Protein AF-A0A960QRI1-F1 (afdb_monomer_lite)

Foldseek 3Di:
DECEEEEQEALEDECEEENEYEYHLQHNEYECYEYNEYEEHNQHPEYEDYEEDEYEYHLQHLEYEQYEYCEYEEANQHNEYENYEYNEYEYHNQHCEYEDYEECEYEQEHCEYEPYEEQAYEHALQHNEYELYEEQEYEDYNAHPEYENYAYNEYEAHNQHNEYAYHYQEYEDHHLEHTYAYPDPDHDYDDYHNYYYYDDPVDDDDPDFDADDDCVPQPDDPFGKDKDKFKDQDLCFPQFGDDWVQWTWTRHNDQPWIKIWRHAQDAQKWKWKWFAAPVRDIDIDTDRDHSDTDIGTGDDVVSRTFWMWMWIYHCPDRGWIKIDTWGHDRPGNIIIDMMIISGDD

pLDDT: mean 92.04, std 11.5, range [40.22, 98.94]

Radius of gyration: 33.82 Å; chains: 1; bounding box: 66×37×93 Å

Structure (mmCIF, N/CA/C/O backbone):
data_AF-A0A960QRI1-F1
#
_entry.id   AF-A0A960QRI1-F1
#
loop_
_atom_site.group_PDB
_atom_site.id
_atom_site.type_symbol
_atom_site.label_atom_id
_atom_site.label_alt_id
_atom_site.label_comp_id
_atom_site.label_asym_id
_atom_site.label_entity_id
_atom_site.label_seq_id
_atom_site.pdbx_PDB_ins_code
_atom_site.Cartn_x
_atom_site.Cartn_y
_atom_site.Cartn_z
_atom_site.occupancy
_atom_site.B_iso_or_equiv
_atom_site.auth_seq_id
_atom_site.auth_comp_id
_atom_site.auth_asym_id
_atom_site.auth_atom_id
_atom_site.pdbx_PDB_model_num
ATOM 1 N N . GLY A 1 1 ? 26.172 -11.804 -34.493 1.00 82.88 1 GLY A N 1
ATOM 2 C CA . GLY A 1 1 ? 24.737 -12.156 -34.492 1.00 82.88 1 GLY A CA 1
ATOM 3 C C . GLY A 1 1 ? 24.190 -12.100 -35.903 1.00 82.88 1 GLY A C 1
ATOM 4 O O . GLY A 1 1 ? 24.958 -11.829 -36.818 1.00 82.88 1 GLY A O 1
ATOM 5 N N . VAL A 1 2 ? 22.895 -12.353 -36.077 1.00 94.94 2 VAL A N 1
ATOM 6 C CA . VAL A 1 2 ? 22.194 -12.325 -37.375 1.00 94.94 2 VAL A CA 1
ATOM 7 C C . VAL A 1 2 ? 21.211 -11.154 -37.375 1.00 94.94 2 VAL A C 1
ATOM 9 O O . VAL A 1 2 ? 20.547 -10.931 -36.368 1.00 94.94 2 VAL A O 1
ATOM 12 N N . THR A 1 3 ? 21.153 -10.390 -38.473 1.00 96.56 3 THR A N 1
ATOM 13 C CA . THR A 1 3 ? 20.233 -9.244 -38.666 1.00 96.56 3 THR A CA 1
ATOM 14 C C . THR A 1 3 ? 20.239 -8.200 -37.539 1.00 96.56 3 THR A C 1
ATOM 16 O O . THR A 1 3 ? 19.214 -7.586 -37.262 1.00 96.56 3 THR A O 1
ATOM 19 N N . ASN A 1 4 ? 21.381 -7.995 -36.877 1.00 97.88 4 ASN A N 1
ATOM 20 C CA . ASN A 1 4 ? 21.534 -6.933 -35.882 1.00 97.88 4 ASN A CA 1
ATOM 21 C C . ASN A 1 4 ? 21.899 -5.606 -36.565 1.00 97.88 4 ASN A C 1
ATOM 23 O O . ASN A 1 4 ? 22.685 -5.617 -37.514 1.00 97.88 4 ASN A O 1
ATOM 27 N N . ARG A 1 5 ? 21.379 -4.476 -36.073 1.00 98.19 5 ARG A N 1
ATOM 28 C CA . ARG A 1 5 ? 21.583 -3.150 -36.679 1.00 98.19 5 ARG A CA 1
ATOM 29 C C . ARG A 1 5 ? 21.854 -2.068 -35.631 1.00 98.19 5 ARG A C 1
ATOM 31 O O . ARG A 1 5 ? 21.131 -1.964 -34.650 1.00 98.19 5 ARG A O 1
ATOM 38 N N . ILE A 1 6 ? 22.875 -1.249 -35.864 1.00 98.00 6 ILE A N 1
ATOM 39 C CA . ILE A 1 6 ? 23.138 -0.014 -35.113 1.00 98.00 6 ILE A CA 1
ATOM 40 C C . ILE A 1 6 ? 23.147 1.125 -36.129 1.00 98.00 6 ILE A C 1
ATOM 42 O O . ILE A 1 6 ? 23.814 1.017 -37.158 1.00 98.00 6 ILE A O 1
ATOM 46 N N . GLU A 1 7 ? 22.412 2.196 -35.858 1.00 96.62 7 GLU A N 1
ATOM 47 C CA . GLU A 1 7 ? 22.328 3.369 -36.731 1.00 96.62 7 GLU A CA 1
ATOM 48 C C . GLU A 1 7 ? 22.806 4.600 -35.973 1.00 96.62 7 GLU A C 1
ATOM 50 O O . GLU A 1 7 ? 22.320 4.835 -34.874 1.00 96.62 7 GLU A O 1
ATOM 55 N N . GLY A 1 8 ? 23.742 5.373 -36.539 1.00 93.69 8 GLY A N 1
ATOM 56 C CA . GLY A 1 8 ? 24.114 6.720 -36.072 1.00 93.69 8 GLY A CA 1
ATOM 57 C C . GLY A 1 8 ? 24.226 6.899 -34.552 1.00 93.69 8 GLY A C 1
ATOM 58 O O . GLY A 1 8 ? 23.675 7.862 -34.027 1.00 93.69 8 GLY A O 1
ATOM 59 N N . SER A 1 9 ? 24.855 5.950 -33.852 1.00 96.00 9 SER A N 1
ATOM 60 C CA . SER A 1 9 ? 24.898 5.897 -32.385 1.00 96.00 9 SER A CA 1
ATOM 61 C C . SER A 1 9 ? 26.296 5.553 -31.894 1.00 96.00 9 SER A C 1
ATOM 63 O O . SER A 1 9 ? 26.651 4.387 -31.717 1.00 96.00 9 SER A O 1
ATOM 65 N N . ASP A 1 10 ? 27.099 6.588 -31.686 1.00 97.44 10 ASP A N 1
ATOM 66 C CA . ASP A 1 10 ? 28.471 6.472 -31.204 1.00 97.44 10 ASP A CA 1
ATOM 67 C C . ASP A 1 10 ? 28.543 5.737 -29.854 1.00 97.44 10 ASP A C 1
ATOM 69 O O . ASP A 1 10 ? 27.754 5.977 -28.935 1.00 97.44 10 ASP A O 1
ATOM 73 N N . GLY A 1 11 ? 29.487 4.798 -29.747 1.00 97.06 11 GLY A N 1
ATOM 74 C CA . GLY A 1 11 ? 29.702 3.989 -28.543 1.00 97.06 11 GLY A CA 1
ATOM 75 C C . GLY A 1 11 ? 28.641 2.916 -28.271 1.00 97.06 11 GLY A C 1
ATOM 76 O O . GLY A 1 11 ? 28.767 2.194 -27.284 1.00 97.06 11 GLY A O 1
ATOM 77 N N . ALA A 1 12 ? 27.608 2.782 -29.111 1.00 98.25 12 ALA A N 1
ATOM 78 C CA . ALA A 1 12 ? 26.588 1.757 -28.926 1.00 98.25 12 ALA A CA 1
ATOM 79 C C . ALA A 1 12 ? 27.113 0.346 -29.248 1.00 98.25 12 ALA A C 1
ATOM 81 O O . ALA A 1 12 ? 27.923 0.152 -30.158 1.00 98.25 12 ALA A O 1
ATOM 82 N N . VAL A 1 13 ? 26.625 -0.662 -28.520 1.00 98.56 13 VAL A N 1
ATOM 83 C CA . VAL A 1 13 ? 27.079 -2.055 -28.644 1.00 98.56 13 VAL A CA 1
ATOM 84 C C . VAL A 1 13 ? 25.897 -3.006 -28.765 1.00 98.56 13 VAL A C 1
ATOM 86 O O . VAL A 1 13 ? 25.014 -3.024 -27.915 1.00 98.56 13 VAL A O 1
ATOM 89 N N . ILE A 1 14 ? 25.935 -3.881 -29.773 1.00 98.56 14 ILE A N 1
ATOM 90 C CA . ILE A 1 14 ? 25.137 -5.112 -29.809 1.00 98.56 14 ILE A CA 1
ATOM 91 C C . ILE A 1 14 ? 26.103 -6.296 -29.782 1.00 98.56 14 ILE A C 1
ATOM 93 O O . ILE A 1 14 ? 26.730 -6.605 -30.795 1.00 98.56 14 ILE A O 1
ATOM 97 N N . ALA A 1 15 ? 26.223 -6.981 -28.643 1.00 98.06 15 ALA A N 1
ATOM 98 C CA . ALA A 1 15 ? 27.234 -8.033 -28.485 1.00 98.06 15 ALA A CA 1
ATOM 99 C C . ALA A 1 15 ? 26.893 -9.332 -29.247 1.00 98.06 15 ALA A C 1
ATOM 101 O O . ALA A 1 15 ? 27.785 -10.096 -29.617 1.00 98.06 15 ALA A O 1
ATOM 102 N N . GLY A 1 16 ? 25.614 -9.594 -29.543 1.00 97.06 16 GLY A N 1
ATOM 103 C CA . GLY A 1 16 ? 25.198 -10.818 -30.231 1.00 97.06 16 GLY A CA 1
ATOM 104 C C . GLY A 1 16 ? 23.693 -10.918 -30.486 1.00 97.06 16 GLY A C 1
ATOM 105 O O . GLY A 1 16 ? 22.983 -9.915 -30.493 1.00 97.06 16 GLY A O 1
ATOM 106 N N . GLY A 1 17 ? 23.203 -12.135 -30.738 1.00 98.00 17 GLY A N 1
ATOM 107 C CA . GLY A 1 17 ? 21.767 -12.412 -30.882 1.00 98.00 17 GLY A CA 1
ATOM 108 C C . GLY A 1 17 ? 21.204 -12.338 -32.307 1.00 98.00 17 GLY A C 1
ATOM 109 O O . GLY A 1 17 ? 21.955 -12.432 -33.285 1.00 98.00 17 GLY A O 1
ATOM 110 N N . TYR A 1 18 ? 19.875 -12.223 -32.391 1.00 98.50 18 TYR A N 1
ATOM 111 C CA . TYR A 1 18 ? 19.098 -12.232 -33.635 1.00 98.50 18 TYR A CA 1
ATOM 112 C C . TYR A 1 18 ? 18.143 -11.037 -33.704 1.00 98.50 18 TYR A C 1
ATOM 114 O O . TYR A 1 18 ? 17.249 -10.922 -32.868 1.00 98.50 18 TYR A O 1
ATOM 122 N N . GLY A 1 19 ? 18.262 -10.209 -34.741 1.00 98.31 19 GLY A N 1
ATOM 123 C CA . GLY A 1 19 ? 17.275 -9.165 -35.035 1.00 98.31 19 GLY A CA 1
ATOM 124 C C . GLY A 1 19 ? 17.241 -8.019 -34.025 1.00 98.31 19 GLY A C 1
ATOM 125 O O . GLY A 1 19 ? 16.178 -7.450 -33.814 1.00 98.31 19 GLY A O 1
ATOM 126 N N . ASN A 1 20 ? 18.359 -7.717 -33.365 1.00 98.69 20 ASN A N 1
ATOM 127 C CA . ASN A 1 20 ? 18.431 -6.631 -32.388 1.00 98.69 20 ASN A CA 1
ATOM 128 C C . ASN A 1 20 ? 18.750 -5.297 -33.078 1.00 98.69 20 ASN A C 1
ATOM 130 O O . ASN A 1 20 ? 19.589 -5.264 -33.981 1.00 98.69 20 ASN A O 1
ATOM 134 N N . SER A 1 21 ? 18.140 -4.195 -32.642 1.00 98.69 21 SER A N 1
ATOM 135 C CA . SER A 1 21 ? 18.348 -2.875 -33.252 1.00 98.69 21 SER A CA 1
ATOM 136 C C . SER A 1 21 ? 18.562 -1.758 -32.234 1.00 98.69 21 SER A C 1
ATOM 138 O O . SER A 1 21 ? 17.793 -1.647 -31.281 1.00 98.69 21 SER A O 1
ATOM 140 N N . ILE A 1 22 ? 19.542 -0.891 -32.490 1.00 98.75 22 ILE A N 1
ATOM 141 C CA . ILE A 1 22 ? 19.740 0.391 -31.800 1.00 98.75 22 ILE A CA 1
ATOM 142 C C . ILE A 1 22 ? 19.603 1.506 -32.845 1.00 98.75 22 ILE A C 1
ATOM 144 O O . ILE A 1 22 ? 20.371 1.541 -33.811 1.00 98.75 22 ILE A O 1
ATOM 148 N N . ALA A 1 23 ? 18.604 2.374 -32.681 1.00 98.44 23 ALA A N 1
ATOM 149 C CA . ALA A 1 23 ? 18.310 3.465 -33.610 1.00 98.44 23 ALA A CA 1
ATOM 150 C C . ALA A 1 23 ? 19.199 4.700 -33.370 1.00 98.44 23 ALA A C 1
ATOM 152 O O . ALA A 1 23 ? 19.938 4.755 -32.395 1.00 98.44 23 ALA A O 1
ATOM 153 N N . THR A 1 24 ? 19.124 5.685 -34.270 1.00 98.12 24 THR A N 1
ATOM 154 C CA . THR A 1 24 ? 19.986 6.883 -34.310 1.00 98.12 24 THR A CA 1
ATOM 155 C C . THR A 1 24 ? 19.984 7.712 -33.033 1.00 98.12 24 THR A C 1
ATOM 157 O O . THR A 1 24 ? 18.945 7.905 -32.408 1.00 98.12 24 THR A O 1
ATOM 160 N N . GLY A 1 25 ? 21.144 8.270 -32.684 1.00 96.69 25 GLY A N 1
ATOM 161 C CA . GLY A 1 25 ? 21.297 9.163 -31.539 1.00 96.69 25 GLY A CA 1
ATOM 162 C C . GLY A 1 25 ? 21.312 8.455 -30.183 1.00 96.69 25 GLY A C 1
ATOM 163 O O . GLY A 1 25 ? 21.357 9.125 -29.164 1.00 96.69 25 GLY A O 1
ATOM 164 N N . SER A 1 26 ? 21.313 7.125 -30.113 1.00 97.56 26 SER A N 1
ATOM 165 C CA . SER A 1 26 ? 21.308 6.382 -28.843 1.00 97.56 26 SER A CA 1
ATOM 166 C C . SER A 1 26 ? 22.725 6.083 -28.361 1.00 97.56 26 SER A C 1
ATOM 168 O O . SER A 1 26 ? 23.173 4.937 -28.297 1.00 97.56 26 SER A O 1
ATOM 170 N N . TYR A 1 27 ? 23.462 7.152 -28.050 1.00 98.19 27 TYR A N 1
ATOM 171 C CA . TYR A 1 27 ? 24.871 7.081 -27.664 1.00 98.19 27 TYR A CA 1
ATOM 172 C C . TYR A 1 27 ? 25.101 6.187 -26.442 1.00 98.19 27 TYR A C 1
ATOM 174 O O . TYR A 1 27 ? 24.387 6.283 -25.439 1.00 98.19 27 TYR A O 1
ATOM 182 N N . ASN A 1 28 ? 26.139 5.349 -26.516 1.00 98.31 28 ASN A N 1
ATOM 183 C CA . ASN A 1 28 ? 26.532 4.391 -25.474 1.00 98.31 28 ASN A CA 1
ATOM 184 C C . ASN A 1 28 ? 25.430 3.393 -25.061 1.00 98.31 28 ASN A C 1
ATOM 186 O O . ASN A 1 28 ? 25.499 2.821 -23.973 1.00 98.31 28 ASN A O 1
ATOM 190 N N . ALA A 1 29 ? 24.402 3.190 -25.891 1.00 98.56 29 ALA A N 1
ATOM 191 C CA . ALA A 1 29 ? 23.368 2.200 -25.622 1.00 98.56 29 ALA A CA 1
ATOM 192 C C . ALA A 1 29 ? 23.894 0.768 -25.815 1.00 98.56 29 ALA A C 1
ATOM 194 O O . ALA A 1 29 ? 24.726 0.505 -26.686 1.00 98.56 29 ALA A O 1
ATOM 195 N N . VAL A 1 30 ? 23.398 -0.180 -25.021 1.00 98.81 30 VAL A N 1
ATOM 196 C CA . VAL A 1 30 ? 23.896 -1.561 -25.021 1.00 98.81 30 VAL A CA 1
ATOM 197 C C . VAL A 1 30 ? 22.760 -2.561 -25.172 1.00 98.81 30 VAL A C 1
ATOM 199 O O . VAL A 1 30 ? 21.829 -2.592 -24.376 1.00 98.81 30 VAL A O 1
ATOM 202 N N . ILE A 1 31 ? 22.886 -3.462 -26.142 1.00 98.75 31 ILE A N 1
ATOM 203 C CA . ILE A 1 31 ? 22.145 -4.722 -26.184 1.00 98.75 31 ILE A CA 1
ATOM 204 C C . ILE A 1 31 ? 23.153 -5.862 -26.023 1.00 98.75 31 ILE A C 1
ATOM 206 O O . ILE A 1 31 ? 23.932 -6.155 -26.934 1.00 98.75 31 ILE A O 1
ATOM 210 N N . ALA A 1 32 ? 23.156 -6.537 -24.872 1.00 98.50 32 ALA A N 1
ATOM 211 C CA . ALA A 1 32 ? 24.134 -7.603 -24.629 1.00 98.50 32 ALA A CA 1
ATOM 212 C C . ALA A 1 32 ? 23.791 -8.915 -25.372 1.00 98.50 32 ALA A C 1
ATOM 214 O O . ALA A 1 32 ? 24.668 -9.742 -25.615 1.00 98.50 32 ALA A O 1
ATOM 215 N N . GLY A 1 33 ? 22.545 -9.100 -25.820 1.00 97.50 33 GLY A N 1
ATOM 216 C CA . GLY A 1 33 ? 22.145 -10.238 -26.648 1.00 97.50 33 GLY A CA 1
ATOM 217 C C . GLY A 1 33 ? 20.631 -10.389 -26.765 1.00 97.50 33 GLY A C 1
ATOM 218 O O . GLY A 1 33 ? 19.887 -9.418 -26.674 1.00 97.50 33 GLY A O 1
ATOM 219 N N . GLY A 1 34 ? 20.167 -11.624 -26.966 1.00 98.19 34 GLY A N 1
ATOM 220 C CA . GLY A 1 34 ? 18.740 -11.940 -27.084 1.00 98.19 34 GLY A CA 1
ATOM 221 C C . GLY A 1 34 ? 18.200 -11.871 -28.514 1.00 98.19 34 GLY A C 1
ATOM 222 O O . GLY A 1 34 ? 18.963 -11.894 -29.488 1.00 98.19 34 GLY A O 1
ATOM 223 N N . ARG A 1 35 ? 16.871 -11.848 -28.633 1.00 98.62 35 ARG A N 1
ATOM 224 C CA . ARG A 1 35 ? 16.151 -11.864 -29.909 1.00 98.62 35 ARG A CA 1
ATOM 225 C C . ARG A 1 35 ? 15.198 -10.678 -30.001 1.00 98.62 35 ARG A C 1
ATOM 227 O O . ARG A 1 35 ? 14.374 -10.513 -29.113 1.00 98.62 35 ARG A O 1
ATOM 234 N N . ALA A 1 36 ? 15.213 -9.963 -31.121 1.00 98.56 36 ALA A N 1
ATOM 235 C CA . ALA A 1 36 ? 14.253 -8.902 -31.426 1.00 98.56 36 ALA A CA 1
ATOM 236 C C . ALA A 1 36 ? 14.188 -7.792 -30.358 1.00 98.56 36 ALA A C 1
ATOM 238 O O . ALA A 1 36 ? 13.110 -7.295 -30.052 1.00 98.56 36 ALA A O 1
ATOM 239 N N . GLN A 1 37 ? 15.335 -7.426 -29.781 1.00 98.69 37 GLN A N 1
ATOM 240 C CA . GLN A 1 37 ? 15.427 -6.310 -28.841 1.00 98.69 37 GLN A CA 1
ATOM 241 C C . GLN A 1 37 ? 15.525 -4.983 -29.602 1.00 98.69 37 GLN A C 1
ATOM 243 O O . GLN A 1 37 ? 16.262 -4.903 -30.590 1.00 98.69 37 GLN A O 1
ATOM 248 N N . ARG A 1 38 ? 14.856 -3.928 -29.127 1.00 98.75 38 ARG A N 1
ATOM 249 C CA . ARG A 1 38 ? 14.911 -2.593 -29.745 1.00 98.75 38 ARG A CA 1
ATOM 250 C C . ARG A 1 38 ? 15.260 -1.512 -28.726 1.00 98.75 38 ARG A C 1
ATOM 252 O O . ARG A 1 38 ? 14.634 -1.423 -27.679 1.00 98.75 38 ARG A O 1
ATOM 259 N N . ILE A 1 39 ? 16.226 -0.667 -29.073 1.00 98.81 39 ILE A N 1
ATOM 260 C CA . ILE A 1 39 ? 16.459 0.633 -28.437 1.00 98.81 39 ILE A CA 1
ATOM 261 C C . ILE A 1 39 ? 16.139 1.715 -29.483 1.00 98.81 39 ILE A C 1
ATOM 263 O O . ILE A 1 39 ? 16.715 1.700 -30.574 1.00 98.81 39 ILE A O 1
ATOM 267 N N . GLY A 1 40 ? 15.174 2.590 -29.178 1.00 98.50 40 GLY A N 1
ATOM 268 C CA . GLY A 1 40 ? 14.672 3.682 -30.028 1.00 98.50 40 GLY A CA 1
ATOM 269 C C . GLY A 1 40 ? 15.667 4.831 -30.187 1.00 98.50 40 GLY A C 1
ATOM 270 O O . GLY A 1 40 ? 16.811 4.706 -29.754 1.00 98.50 40 GLY A O 1
ATOM 271 N N . THR A 1 41 ? 15.277 5.925 -30.853 1.00 98.50 41 THR A N 1
ATOM 272 C CA . THR A 1 41 ? 16.190 7.064 -31.073 1.00 98.50 41 THR A CA 1
ATOM 273 C C . THR A 1 41 ? 16.427 7.870 -29.796 1.00 98.50 41 THR A C 1
ATOM 275 O O . THR A 1 41 ? 15.578 7.903 -28.907 1.00 98.50 41 THR A O 1
ATOM 278 N N . ASN A 1 42 ? 17.582 8.531 -29.689 1.00 98.12 42 ASN A N 1
ATOM 279 C CA . ASN A 1 42 ? 17.916 9.425 -28.567 1.00 98.12 42 ASN A CA 1
ATOM 280 C C . ASN A 1 42 ? 17.745 8.795 -27.162 1.00 98.12 42 ASN A C 1
ATOM 282 O O . ASN A 1 42 ? 17.514 9.494 -26.175 1.00 98.12 42 ASN A O 1
ATOM 286 N N . ALA A 1 43 ? 17.851 7.469 -27.047 1.00 98.00 43 ALA A N 1
ATOM 287 C CA . ALA A 1 43 ? 17.768 6.728 -25.791 1.00 98.00 43 ALA A CA 1
ATOM 288 C C . ALA A 1 43 ? 19.183 6.513 -25.235 1.00 98.00 43 ALA A C 1
ATOM 290 O O . ALA A 1 43 ? 19.713 5.397 -25.203 1.00 98.00 43 ALA A O 1
ATOM 291 N N . PHE A 1 44 ? 19.833 7.615 -24.852 1.00 98.12 44 PHE A N 1
ATOM 292 C CA . PHE A 1 44 ? 21.223 7.615 -24.396 1.00 98.12 44 PHE A CA 1
ATOM 293 C C . PHE A 1 44 ? 21.415 6.646 -23.227 1.00 98.12 44 PHE A C 1
ATOM 295 O O . PHE A 1 44 ? 20.563 6.581 -22.344 1.00 98.12 44 PHE A O 1
ATOM 302 N N . THR A 1 45 ? 22.528 5.906 -23.226 1.00 98.38 45 THR A N 1
ATOM 303 C CA . THR A 1 45 ? 22.932 4.959 -22.165 1.00 98.38 45 THR A CA 1
ATOM 304 C C . THR A 1 45 ? 21.901 3.884 -21.797 1.00 98.38 45 THR A C 1
ATOM 306 O O . THR A 1 45 ? 22.066 3.200 -20.785 1.00 98.38 45 THR A O 1
ATOM 309 N N . ALA A 1 46 ? 20.856 3.695 -22.610 1.00 98.69 46 ALA A N 1
ATOM 310 C CA . ALA A 1 46 ? 19.874 2.645 -22.393 1.00 98.69 46 ALA A CA 1
ATOM 311 C C . ALA A 1 46 ? 20.513 1.260 -22.541 1.00 98.69 46 ALA A C 1
ATOM 313 O O . ALA A 1 46 ? 21.379 1.045 -23.394 1.00 98.69 46 ALA A O 1
ATOM 314 N N . ALA A 1 47 ? 20.069 0.301 -21.734 1.00 98.81 47 ALA A N 1
ATOM 315 C CA . ALA A 1 47 ? 20.618 -1.045 -21.751 1.00 98.81 47 ALA A CA 1
ATOM 316 C C . ALA A 1 47 ? 19.529 -2.119 -21.742 1.00 98.81 47 ALA A C 1
ATOM 318 O O . ALA A 1 47 ? 18.608 -2.087 -20.929 1.00 98.81 47 ALA A O 1
ATOM 319 N N . ILE A 1 48 ? 19.681 -3.110 -22.619 1.00 98.88 48 ILE A N 1
ATOM 320 C CA . ILE A 1 48 ? 18.897 -4.344 -22.632 1.00 98.88 48 ILE A CA 1
ATOM 321 C C . ILE A 1 48 ? 19.869 -5.520 -22.515 1.00 98.88 48 ILE A C 1
ATOM 323 O O . ILE A 1 48 ? 20.676 -5.757 -23.416 1.00 98.88 48 ILE A O 1
ATOM 327 N N . VAL A 1 49 ? 19.819 -6.284 -21.420 1.00 98.69 49 VAL A N 1
ATOM 328 C CA . VAL A 1 49 ? 20.811 -7.358 -21.212 1.00 98.69 49 VAL A CA 1
ATOM 329 C C . VAL A 1 49 ? 20.473 -8.597 -22.048 1.00 98.69 49 VAL A C 1
ATOM 331 O O . VAL A 1 49 ? 21.337 -9.146 -22.727 1.00 98.69 49 VAL A O 1
ATOM 334 N N . GLY A 1 50 ? 19.215 -9.035 -22.077 1.00 97.25 50 GLY A N 1
ATOM 335 C CA . GLY A 1 50 ? 18.827 -10.183 -22.898 1.00 97.25 50 GLY A CA 1
ATOM 336 C C . GLY A 1 50 ? 17.331 -10.458 -22.919 1.00 97.25 50 GLY A C 1
ATOM 337 O O . GLY A 1 50 ? 16.532 -9.613 -22.522 1.00 97.25 50 GLY A O 1
ATOM 338 N N . GLY A 1 51 ? 16.956 -11.648 -23.396 1.00 98.38 51 GLY A N 1
ATOM 339 C CA . GLY A 1 51 ? 15.558 -12.061 -23.523 1.00 98.38 51 GLY A CA 1
ATOM 340 C C . GLY A 1 51 ? 15.006 -11.960 -24.946 1.00 98.38 51 GLY A C 1
ATOM 341 O O . GLY A 1 51 ? 15.753 -12.139 -25.916 1.00 98.38 51 GLY A O 1
ATOM 342 N N . TRP A 1 52 ? 13.696 -11.732 -25.065 1.00 98.62 52 TRP A N 1
ATOM 343 C CA . TRP A 1 52 ? 12.999 -11.700 -26.352 1.00 98.62 52 TRP A CA 1
ATOM 344 C C . TRP A 1 52 ? 11.957 -10.583 -26.458 1.00 98.62 52 TRP A C 1
ATOM 346 O O . TRP A 1 52 ? 11.018 -10.538 -25.673 1.00 98.62 52 TRP A O 1
ATOM 356 N N . GLY A 1 53 ? 12.070 -9.739 -27.483 1.00 98.56 53 GLY A N 1
ATOM 357 C CA . GLY A 1 53 ? 11.060 -8.727 -27.795 1.00 98.56 53 GLY A CA 1
ATOM 358 C C . GLY A 1 53 ? 10.979 -7.584 -26.784 1.00 98.56 53 GLY A C 1
ATOM 359 O O . GLY A 1 53 ? 9.914 -7.000 -26.635 1.00 98.56 53 GLY A O 1
ATOM 360 N N . ASN A 1 54 ? 12.055 -7.297 -26.051 1.00 98.88 54 ASN A N 1
ATOM 361 C CA . ASN A 1 54 ? 12.109 -6.165 -25.132 1.00 98.88 54 ASN A CA 1
ATOM 362 C C . ASN A 1 54 ? 12.417 -4.871 -25.891 1.00 98.88 54 ASN A C 1
ATOM 364 O O . ASN A 1 54 ? 13.262 -4.852 -26.792 1.00 98.88 54 ASN A O 1
ATOM 368 N N . GLU A 1 55 ? 11.778 -3.783 -25.483 1.00 98.88 55 GLU A N 1
ATOM 369 C CA . GLU A 1 55 ? 11.863 -2.500 -26.169 1.00 98.88 55 GLU A CA 1
ATOM 370 C C . GLU A 1 55 ? 12.072 -1.352 -25.175 1.00 98.88 55 GLU A C 1
ATOM 372 O O . GLU A 1 55 ? 11.320 -1.194 -24.217 1.00 98.88 55 GLU A O 1
ATOM 377 N N . VAL A 1 56 ? 13.090 -0.531 -25.429 1.00 98.88 56 VAL A N 1
ATOM 378 C CA . VAL A 1 56 ? 13.244 0.806 -24.847 1.00 98.88 56 VAL A CA 1
ATOM 379 C C . VAL A 1 56 ? 12.993 1.803 -25.973 1.00 98.88 56 VAL A C 1
ATOM 381 O O . VAL A 1 56 ? 13.701 1.771 -26.979 1.00 98.88 56 VAL A O 1
ATOM 384 N N . ARG A 1 57 ? 11.973 2.651 -25.852 1.00 98.75 57 ARG A N 1
ATOM 385 C CA . ARG A 1 57 ? 11.558 3.580 -26.913 1.00 98.75 57 ARG A CA 1
ATOM 386 C C . ARG A 1 57 ? 12.330 4.896 -26.898 1.00 98.75 57 ARG A C 1
ATOM 388 O O . ARG A 1 57 ? 13.302 5.074 -26.166 1.00 98.75 57 ARG A O 1
ATOM 395 N N . GLU A 1 58 ? 11.938 5.760 -27.824 1.00 98.19 58 GLU A N 1
ATOM 396 C CA . GLU A 1 58 ? 12.580 7.029 -28.135 1.00 98.19 58 GLU A CA 1
ATOM 397 C C . GLU A 1 58 ? 12.687 7.902 -26.870 1.00 98.19 58 GLU A C 1
ATOM 399 O O . GLU A 1 58 ? 11.797 7.900 -26.019 1.00 98.19 58 GLU A O 1
ATOM 404 N N . GLU A 1 59 ? 13.791 8.630 -26.719 1.00 98.12 59 GLU A N 1
ATOM 405 C CA . GLU A 1 59 ? 14.039 9.536 -25.588 1.00 98.12 59 GLU A CA 1
ATOM 406 C C . GLU A 1 59 ? 14.010 8.886 -24.183 1.00 98.12 59 GLU A C 1
ATOM 408 O O . GLU A 1 59 ? 14.133 9.587 -23.188 1.0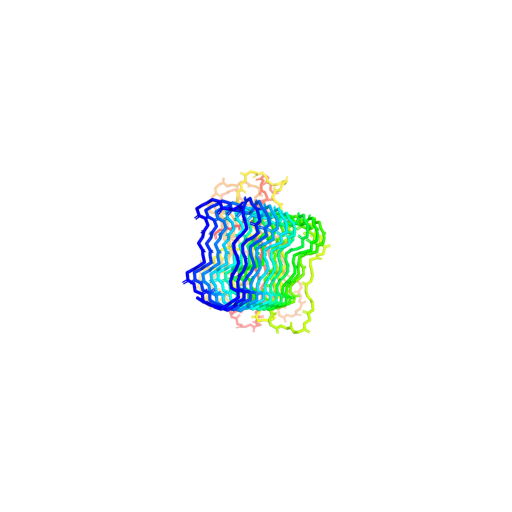0 98.12 59 GLU A O 1
ATOM 413 N N . ALA A 1 60 ? 13.933 7.562 -24.025 1.00 98.38 60 ALA A N 1
ATOM 414 C CA . ALA A 1 60 ? 13.941 6.901 -22.711 1.00 98.38 60 ALA A CA 1
ATOM 415 C C . ALA A 1 60 ? 15.368 6.709 -22.149 1.00 98.38 60 ALA A C 1
ATOM 417 O O . ALA A 1 60 ? 15.808 5.598 -21.845 1.00 98.38 60 ALA A O 1
ATOM 418 N N . SER A 1 61 ? 16.122 7.801 -22.022 1.00 98.50 61 SER A N 1
ATOM 419 C CA . SER A 1 61 ? 17.544 7.772 -21.641 1.00 98.50 61 SER A CA 1
ATOM 420 C C . SER A 1 61 ? 17.800 7.197 -20.242 1.00 98.50 61 SER A C 1
ATOM 422 O O . SER A 1 61 ? 17.029 7.417 -19.306 1.00 98.50 61 SER A O 1
ATOM 424 N N . GLY A 1 62 ? 18.917 6.482 -20.084 1.00 98.44 62 GLY A N 1
ATOM 425 C CA . GLY A 1 62 ? 19.335 5.844 -18.833 1.00 98.44 62 GLY A CA 1
ATOM 426 C C . GLY A 1 62 ? 18.438 4.694 -18.377 1.00 98.44 62 GLY A C 1
ATOM 427 O O . GLY A 1 62 ? 18.501 4.313 -17.208 1.00 98.44 62 GLY A O 1
ATOM 428 N N . SER A 1 63 ? 17.581 4.183 -19.262 1.00 98.75 63 SER A N 1
ATOM 429 C CA . SER A 1 63 ? 16.641 3.111 -18.944 1.00 98.75 63 SER A CA 1
ATOM 430 C C . SER A 1 63 ? 17.268 1.728 -19.052 1.00 98.75 63 SER A C 1
ATOM 432 O O . SER A 1 63 ? 18.212 1.505 -19.812 1.00 98.75 63 SER A O 1
ATOM 434 N N . PHE A 1 64 ? 16.721 0.774 -18.307 1.00 98.88 64 PHE A N 1
ATOM 435 C CA . PHE A 1 64 ? 17.289 -0.563 -18.187 1.00 98.88 64 PHE A CA 1
ATOM 436 C C . PHE A 1 64 ? 16.222 -1.650 -18.291 1.00 98.88 64 PHE A C 1
ATOM 438 O O . PHE A 1 64 ? 15.264 -1.662 -17.520 1.00 98.88 64 PHE A O 1
ATOM 445 N N . ILE A 1 65 ? 16.433 -2.615 -19.186 1.00 98.94 65 ILE A N 1
ATOM 446 C CA . ILE A 1 65 ? 15.722 -3.893 -19.174 1.00 98.94 65 ILE A CA 1
ATOM 447 C C . ILE A 1 65 ? 16.730 -5.013 -18.924 1.00 98.94 65 ILE A C 1
ATOM 449 O O . ILE A 1 65 ? 17.615 -5.264 -19.743 1.00 98.94 65 ILE A O 1
ATOM 453 N N . GLY A 1 66 ? 16.591 -5.718 -17.804 1.00 98.81 66 GLY A N 1
ATOM 454 C CA . GLY A 1 66 ? 17.476 -6.835 -17.483 1.00 98.81 66 GLY A CA 1
ATOM 455 C C . GLY A 1 66 ? 17.221 -8.024 -18.408 1.00 98.81 66 GLY A C 1
ATOM 456 O O . GLY A 1 66 ? 18.008 -8.318 -19.301 1.00 98.81 66 GLY A O 1
ATOM 457 N N . ALA A 1 67 ? 16.107 -8.724 -18.236 1.00 98.19 67 ALA A N 1
ATOM 458 C CA . ALA A 1 67 ? 15.792 -9.894 -19.053 1.00 98.19 67 ALA A CA 1
ATOM 459 C C . ALA A 1 67 ? 14.282 -10.047 -19.276 1.00 98.19 67 ALA A C 1
ATOM 461 O O . ALA A 1 67 ? 13.515 -9.099 -19.120 1.00 98.19 67 ALA A O 1
ATOM 462 N N . GLY A 1 68 ? 13.854 -11.252 -19.660 1.00 98.44 68 GLY A N 1
ATOM 463 C CA . GLY A 1 68 ? 12.444 -11.578 -19.843 1.00 98.44 68 GLY A CA 1
ATOM 464 C C . GLY A 1 68 ? 11.965 -11.388 -21.277 1.00 98.44 68 GLY A C 1
ATOM 465 O O . GLY A 1 68 ? 12.766 -11.484 -22.211 1.00 98.44 68 GLY A O 1
ATOM 466 N N . GLY A 1 69 ? 10.668 -11.164 -21.471 1.00 98.69 69 GLY A N 1
ATOM 467 C CA . GLY A 1 69 ? 10.140 -10.971 -22.817 1.00 98.69 69 GLY A CA 1
ATOM 468 C C . GLY A 1 69 ? 8.979 -10.002 -22.910 1.00 98.69 69 GLY A C 1
ATOM 469 O O . GLY A 1 69 ? 8.140 -9.954 -22.019 1.00 98.69 69 GLY A O 1
ATOM 470 N N . PHE A 1 70 ? 8.934 -9.251 -24.007 1.00 98.81 70 PHE A N 1
ATOM 471 C CA . PHE A 1 70 ? 7.920 -8.221 -24.244 1.00 98.81 70 PHE A CA 1
ATOM 472 C C . PHE A 1 70 ? 7.818 -7.174 -23.131 1.00 98.81 70 PHE A C 1
ATOM 474 O O . PHE A 1 70 ? 6.746 -6.643 -22.858 1.00 98.81 70 PHE A O 1
ATOM 481 N N . ASN A 1 71 ? 8.934 -6.871 -22.468 1.00 98.94 71 ASN A N 1
ATOM 482 C CA . ASN A 1 71 ? 8.984 -5.741 -21.552 1.00 98.94 71 ASN A CA 1
ATOM 483 C C . ASN A 1 71 ? 9.181 -4.448 -22.353 1.00 98.94 71 ASN A C 1
ATOM 485 O O . ASN A 1 71 ? 10.038 -4.393 -23.238 1.00 98.94 71 ASN A O 1
ATOM 489 N N . LEU A 1 72 ? 8.406 -3.418 -22.024 1.00 98.94 72 LEU A N 1
ATOM 490 C CA . LEU A 1 72 ? 8.399 -2.130 -22.708 1.00 98.94 72 LEU A CA 1
ATOM 491 C C . LEU A 1 72 ? 8.713 -1.000 -21.728 1.00 98.94 72 LEU A C 1
ATOM 493 O O . LEU A 1 72 ? 8.013 -0.810 -20.735 1.00 98.94 72 LEU A O 1
ATOM 497 N N . ILE A 1 73 ? 9.731 -0.210 -22.047 1.00 98.94 73 ILE A N 1
ATOM 498 C CA . ILE A 1 73 ? 9.924 1.127 -21.490 1.00 98.94 73 ILE A CA 1
ATOM 499 C C . ILE A 1 73 ? 9.596 2.112 -22.609 1.00 98.94 73 ILE A C 1
ATOM 501 O O . ILE A 1 73 ? 10.287 2.151 -23.626 1.00 98.94 73 ILE A O 1
ATOM 505 N N . ASP A 1 74 ? 8.493 2.833 -22.451 1.00 98.81 74 ASP A N 1
ATOM 506 C CA . ASP A 1 74 ? 7.915 3.687 -23.485 1.00 98.81 74 ASP A CA 1
ATOM 507 C C . ASP A 1 74 ? 8.621 5.056 -23.578 1.00 98.81 74 ASP A C 1
ATOM 509 O O . ASP A 1 74 ? 9.566 5.344 -22.839 1.00 98.81 74 ASP A O 1
ATOM 513 N N . GLU A 1 75 ? 8.183 5.889 -24.519 1.00 98.56 75 GLU A N 1
ATOM 514 C CA . GLU A 1 75 ? 8.820 7.169 -24.840 1.00 98.56 75 GLU A CA 1
ATOM 515 C C . GLU A 1 75 ? 8.982 8.112 -23.632 1.00 98.56 75 GLU A C 1
ATOM 517 O O . GLU A 1 75 ? 8.125 8.207 -22.747 1.00 98.56 75 GLU A O 1
ATOM 522 N N . SER A 1 76 ? 10.126 8.799 -23.569 1.00 98.31 76 SER A N 1
ATOM 523 C CA . SER A 1 76 ? 10.468 9.775 -22.517 1.00 98.31 76 SER A CA 1
ATOM 524 C C . SER A 1 76 ? 10.390 9.242 -21.065 1.00 98.31 76 SER A C 1
ATOM 526 O O . SER A 1 76 ? 10.366 10.022 -20.110 1.00 98.31 76 SER A O 1
ATOM 528 N N . ALA A 1 77 ? 10.371 7.921 -20.841 1.00 98.50 77 ALA A N 1
ATOM 529 C CA . ALA A 1 77 ? 10.428 7.314 -19.507 1.00 98.50 77 ALA A CA 1
ATOM 530 C C . ALA A 1 77 ? 11.878 7.256 -18.978 1.00 98.50 77 ALA A C 1
ATOM 532 O O . ALA A 1 77 ? 12.478 6.194 -18.851 1.00 98.50 77 ALA A O 1
ATOM 533 N N . PHE A 1 78 ? 12.475 8.416 -18.694 1.00 98.00 78 PHE A N 1
ATOM 534 C CA . PHE A 1 78 ? 13.883 8.523 -18.289 1.00 98.00 78 PHE A CA 1
ATOM 535 C C . PHE A 1 78 ? 14.212 7.753 -17.002 1.00 98.00 78 PHE A C 1
ATOM 537 O O . PHE A 1 78 ? 13.449 7.797 -16.034 1.00 98.00 78 PHE A O 1
ATOM 544 N N . ASN A 1 79 ? 15.397 7.134 -16.952 1.00 98.62 79 ASN A N 1
ATOM 545 C CA . ASN A 1 79 ? 15.921 6.407 -15.787 1.00 98.62 79 ASN A CA 1
ATOM 546 C C . ASN A 1 79 ? 14.963 5.336 -15.240 1.00 98.62 79 ASN A C 1
ATOM 548 O O . ASN A 1 79 ? 14.924 5.083 -14.035 1.00 98.62 79 ASN A O 1
ATOM 552 N N . ALA A 1 80 ? 14.162 4.748 -16.120 1.00 98.75 80 ALA A N 1
ATOM 553 C CA . ALA A 1 80 ? 13.181 3.737 -15.783 1.00 98.75 80 ALA A CA 1
ATOM 554 C C . ALA A 1 80 ? 13.812 2.338 -15.857 1.00 98.75 80 ALA A C 1
ATOM 556 O O . ALA A 1 80 ? 14.736 2.101 -16.640 1.00 98.75 80 ALA A O 1
ATOM 557 N N . ALA A 1 81 ? 13.345 1.393 -15.043 1.00 98.94 81 ALA A N 1
ATOM 558 C CA . ALA A 1 81 ? 13.937 0.058 -15.016 1.00 98.94 81 ALA A CA 1
ATOM 559 C C . ALA A 1 81 ? 12.905 -1.063 -14.888 1.00 98.94 81 ALA A C 1
ATOM 561 O O . ALA A 1 81 ? 12.056 -1.048 -13.999 1.00 98.94 81 ALA A O 1
ATOM 562 N N . ILE A 1 82 ? 13.044 -2.075 -15.744 1.00 98.94 82 ILE A N 1
ATOM 563 C CA . ILE A 1 82 ? 12.355 -3.362 -15.638 1.00 98.94 82 ILE A CA 1
ATOM 564 C C . ILE A 1 82 ? 13.425 -4.440 -15.473 1.00 98.94 82 ILE A C 1
ATOM 566 O O . ILE A 1 82 ? 14.206 -4.692 -16.390 1.00 98.94 82 ILE A O 1
ATOM 570 N N . VAL A 1 83 ? 13.510 -5.094 -14.314 1.00 98.81 83 VAL A N 1
ATOM 571 C CA . VAL A 1 83 ? 14.612 -6.049 -14.088 1.00 98.81 83 VAL A CA 1
ATOM 572 C C . VAL A 1 83 ? 14.376 -7.360 -14.846 1.00 98.81 83 VAL A C 1
ATOM 574 O O . VAL A 1 83 ? 15.295 -7.874 -15.483 1.00 98.81 83 VAL A O 1
ATOM 577 N N . SER A 1 84 ? 13.162 -7.913 -14.823 1.00 98.62 84 SER A N 1
ATOM 578 C CA . SER A 1 84 ? 12.810 -9.134 -15.564 1.00 98.62 84 SER A CA 1
ATOM 579 C C . SER A 1 84 ? 11.289 -9.283 -15.702 1.00 98.62 84 SER A C 1
ATOM 581 O O . SER A 1 84 ? 10.533 -8.380 -15.357 1.00 98.62 84 SER A O 1
ATOM 583 N N . GLY A 1 85 ? 10.830 -10.446 -16.165 1.00 98.69 85 GLY A N 1
ATOM 584 C CA . GLY A 1 85 ? 9.415 -10.792 -16.273 1.00 98.69 85 GLY A CA 1
ATOM 585 C C . GLY A 1 85 ? 8.896 -10.742 -17.703 1.00 98.69 85 GLY A C 1
ATOM 586 O O . GLY A 1 85 ? 9.676 -10.782 -18.657 1.00 98.69 85 GLY A O 1
ATOM 587 N N . ARG A 1 86 ? 7.576 -10.708 -17.858 1.00 98.88 86 ARG A N 1
ATOM 588 C CA . ARG A 1 86 ? 6.936 -10.746 -19.167 1.00 98.88 86 ARG A CA 1
ATOM 589 C C . ARG A 1 86 ? 5.829 -9.708 -19.291 1.00 98.88 86 ARG A C 1
ATOM 591 O O . ARG A 1 86 ? 5.045 -9.549 -18.364 1.00 98.88 86 ARG A O 1
ATOM 598 N N . ASP A 1 87 ? 5.730 -9.056 -20.444 1.00 98.88 87 ASP A N 1
ATOM 599 C CA . ASP A 1 87 ? 4.629 -8.132 -20.747 1.00 98.88 87 ASP A CA 1
ATOM 600 C C . ASP A 1 87 ? 4.513 -6.983 -19.714 1.00 98.88 87 ASP A C 1
ATOM 602 O O . ASP A 1 87 ? 3.424 -6.484 -19.441 1.00 98.88 87 ASP A O 1
ATOM 606 N N . ASN A 1 88 ? 5.627 -6.563 -19.095 1.00 98.94 88 ASN A N 1
ATOM 607 C CA . ASN A 1 88 ? 5.631 -5.424 -18.173 1.00 98.94 88 ASN A CA 1
ATOM 608 C C . ASN A 1 88 ? 5.845 -4.115 -18.935 1.00 98.94 88 ASN A C 1
ATOM 610 O O . ASN A 1 88 ? 6.642 -4.064 -19.870 1.00 98.94 88 ASN A O 1
ATOM 614 N N . THR A 1 89 ? 5.170 -3.042 -18.522 1.00 98.94 89 THR A N 1
ATOM 615 C CA . THR A 1 89 ? 5.237 -1.742 -19.200 1.00 98.94 89 THR A CA 1
ATOM 616 C C . THR A 1 89 ? 5.488 -0.588 -18.233 1.00 98.94 89 THR A C 1
ATOM 618 O O . THR A 1 89 ? 4.715 -0.360 -17.305 1.00 98.94 89 THR A O 1
ATOM 621 N N . LEU A 1 90 ? 6.519 0.204 -18.506 1.00 98.94 90 LEU A N 1
ATOM 622 C CA . LEU A 1 90 ? 6.661 1.566 -17.992 1.00 98.94 90 LEU A CA 1
ATOM 623 C C . LEU A 1 90 ? 6.195 2.503 -19.108 1.00 98.94 90 LEU A C 1
ATOM 625 O O . LEU A 1 90 ? 6.831 2.560 -20.156 1.00 98.94 90 LEU A O 1
ATOM 629 N N . ALA A 1 91 ? 5.039 3.142 -18.932 1.00 98.81 91 ALA A N 1
ATOM 630 C CA . ALA A 1 91 ? 4.385 3.934 -19.972 1.00 98.81 91 ALA A CA 1
ATOM 631 C C . ALA A 1 91 ? 5.100 5.270 -20.234 1.00 98.81 91 ALA A C 1
ATOM 633 O O . ALA A 1 91 ? 6.054 5.630 -19.541 1.00 98.81 91 ALA A O 1
ATOM 634 N N . ALA A 1 92 ? 4.614 6.009 -21.235 1.00 98.62 92 ALA A N 1
ATOM 635 C CA . ALA A 1 92 ? 5.228 7.258 -21.664 1.00 98.62 92 ALA A CA 1
ATOM 636 C C . ALA A 1 92 ? 5.368 8.240 -20.491 1.00 98.62 92 ALA A C 1
ATOM 638 O O . ALA A 1 92 ? 4.421 8.474 -19.737 1.00 98.62 92 ALA A O 1
ATOM 639 N N . GLY A 1 93 ? 6.571 8.783 -20.303 1.00 97.94 93 GLY A N 1
ATOM 640 C CA . GLY A 1 93 ? 6.859 9.721 -19.217 1.00 97.94 93 GLY A CA 1
ATOM 641 C C . GLY A 1 93 ? 6.864 9.128 -17.798 1.00 97.94 93 GLY A C 1
ATOM 642 O O . GLY A 1 93 ? 6.937 9.903 -16.838 1.00 97.94 93 GLY A O 1
ATOM 643 N N . ALA A 1 94 ? 6.839 7.797 -17.624 1.00 98.62 94 ALA A N 1
ATOM 644 C CA . ALA A 1 94 ? 6.977 7.111 -16.329 1.00 98.62 94 ALA A CA 1
ATOM 645 C C . ALA A 1 94 ? 8.426 7.171 -15.796 1.00 98.62 94 ALA A C 1
ATOM 647 O O . ALA A 1 94 ? 9.102 6.160 -15.594 1.00 98.62 94 ALA A O 1
ATOM 648 N N . THR A 1 95 ? 8.931 8.390 -15.610 1.00 98.69 95 THR A N 1
ATOM 649 C CA . THR A 1 95 ? 10.325 8.653 -15.244 1.00 98.69 95 THR A CA 1
ATOM 650 C C . THR A 1 95 ? 10.659 8.091 -13.867 1.00 98.69 95 THR A C 1
ATOM 652 O O . THR A 1 95 ? 9.857 8.183 -12.933 1.00 98.69 95 THR A O 1
ATOM 655 N N . LYS A 1 96 ? 11.868 7.535 -13.723 1.00 98.75 96 LYS A N 1
ATOM 656 C CA . LYS A 1 96 ? 12.400 6.967 -12.471 1.00 98.75 96 LYS A CA 1
ATOM 657 C C . LYS A 1 96 ? 11.517 5.870 -11.861 1.00 98.75 96 LYS A C 1
ATOM 659 O O . LYS A 1 96 ? 11.599 5.621 -10.659 1.00 98.75 96 LYS A O 1
ATOM 664 N N . SER A 1 97 ? 10.658 5.250 -12.664 1.00 98.88 97 SER A N 1
ATOM 665 C CA . SER A 1 97 ? 9.781 4.173 -12.218 1.00 98.88 97 SER A CA 1
ATOM 666 C C . SER A 1 97 ? 10.465 2.814 -12.335 1.00 98.88 97 SER A C 1
ATOM 668 O O . SER A 1 97 ? 11.398 2.626 -13.121 1.00 98.88 97 SER A O 1
ATOM 670 N N . PHE A 1 98 ? 10.011 1.860 -11.527 1.00 98.94 98 PHE A N 1
ATOM 671 C CA . PHE A 1 98 ? 10.666 0.565 -11.373 1.00 98.94 98 PHE A CA 1
ATOM 672 C C . PHE A 1 98 ? 9.658 -0.583 -11.355 1.00 98.94 98 PHE A C 1
ATOM 674 O O . PHE A 1 98 ? 8.715 -0.571 -10.562 1.00 98.94 98 PHE A O 1
ATOM 681 N N . ILE A 1 99 ? 9.904 -1.606 -12.175 1.00 98.94 99 ILE A N 1
ATOM 682 C CA . ILE A 1 99 ? 9.249 -2.914 -12.081 1.00 98.94 99 ILE A CA 1
ATOM 683 C C . ILE A 1 99 ? 10.316 -3.975 -11.800 1.00 98.94 99 ILE A C 1
ATOM 685 O O . ILE A 1 99 ? 11.239 -4.176 -12.592 1.00 98.94 99 ILE A O 1
ATOM 689 N N . GLY A 1 100 ? 10.189 -4.682 -10.677 1.00 98.88 100 GLY A N 1
ATOM 690 C CA . GLY A 1 100 ? 11.146 -5.726 -10.306 1.00 98.88 100 GLY A CA 1
ATOM 691 C C . GLY A 1 100 ? 11.011 -6.982 -11.170 1.00 98.88 100 GLY A C 1
ATOM 692 O O . GLY A 1 100 ? 11.956 -7.410 -11.823 1.00 98.88 100 GLY A O 1
ATOM 693 N N . ALA A 1 101 ? 9.840 -7.604 -11.203 1.00 98.62 101 ALA A N 1
ATOM 694 C CA . ALA A 1 101 ? 9.607 -8.797 -12.019 1.00 98.62 101 ALA A CA 1
ATOM 695 C C . ALA A 1 101 ? 8.108 -9.014 -12.251 1.00 98.62 101 ALA A C 1
ATOM 697 O O . ALA A 1 101 ? 7.291 -8.165 -11.916 1.00 98.62 101 ALA A O 1
ATOM 698 N N . GLY A 1 102 ? 7.737 -10.190 -12.758 1.00 98.69 102 GLY A N 1
ATOM 699 C CA . GLY A 1 102 ? 6.342 -10.607 -12.848 1.00 98.69 102 GLY A CA 1
ATOM 700 C C . GLY A 1 102 ? 5.748 -10.451 -14.241 1.00 98.69 102 GLY A C 1
ATOM 701 O O . GLY A 1 102 ? 6.492 -10.400 -15.223 1.00 98.69 102 GLY A O 1
ATOM 702 N N . THR A 1 103 ? 4.419 -10.447 -14.322 1.00 98.88 103 THR A N 1
ATOM 703 C CA . THR A 1 103 ? 3.696 -10.509 -15.597 1.00 98.88 103 THR A CA 1
ATOM 704 C C . THR A 1 103 ? 2.615 -9.438 -15.675 1.00 98.88 103 THR A C 1
ATOM 706 O O . THR A 1 103 ? 1.849 -9.287 -14.730 1.00 98.88 103 THR A O 1
ATOM 709 N N . ILE A 1 104 ? 2.519 -8.716 -16.794 1.00 98.81 104 ILE A N 1
ATOM 710 C CA . ILE A 1 104 ? 1.434 -7.741 -17.041 1.00 98.81 104 ILE A CA 1
ATOM 711 C C . ILE A 1 104 ? 1.395 -6.632 -15.963 1.00 98.81 104 ILE A C 1
ATOM 713 O O . ILE A 1 104 ? 0.343 -6.132 -15.585 1.00 98.81 104 ILE A O 1
ATOM 717 N N . ASN A 1 105 ? 2.547 -6.217 -15.429 1.00 98.94 105 ASN A N 1
ATOM 718 C CA . ASN A 1 105 ? 2.590 -5.053 -14.540 1.00 98.94 105 ASN A CA 1
ATOM 719 C C . ASN A 1 105 ? 2.749 -3.768 -15.357 1.00 98.94 105 ASN A C 1
ATOM 721 O O . ASN A 1 105 ? 3.525 -3.728 -16.315 1.00 98.94 105 ASN A O 1
ATOM 725 N N . ARG A 1 106 ? 2.052 -2.697 -14.965 1.00 98.94 106 ARG A N 1
ATOM 726 C CA . ARG A 1 106 ? 2.066 -1.425 -15.694 1.00 98.94 106 ARG A CA 1
ATOM 727 C C . ARG A 1 106 ? 2.180 -0.218 -14.771 1.00 98.94 106 ARG A C 1
ATOM 729 O O . ARG A 1 106 ? 1.411 -0.072 -13.826 1.00 98.94 106 ARG A O 1
ATOM 736 N N . ILE A 1 107 ? 3.095 0.692 -15.088 1.00 98.94 107 ILE A N 1
ATOM 737 C CA . ILE A 1 107 ? 3.221 1.984 -14.404 1.00 98.94 107 ILE A CA 1
ATOM 738 C C . ILE A 1 107 ? 3.047 3.113 -15.415 1.00 98.94 107 ILE A C 1
ATOM 740 O O . ILE A 1 107 ? 3.747 3.162 -16.421 1.00 98.94 107 ILE A O 1
ATOM 744 N N . GLU A 1 108 ? 2.138 4.035 -15.118 1.00 98.88 108 GLU A N 1
ATOM 745 C CA . GLU A 1 108 ? 1.834 5.247 -15.892 1.00 98.88 108 GLU A CA 1
ATOM 746 C C . GLU A 1 108 ? 2.179 6.535 -15.124 1.00 98.88 108 GLU A C 1
ATOM 748 O O . GLU A 1 108 ? 1.903 7.640 -15.583 1.00 98.88 108 GLU A O 1
ATOM 753 N N . ALA A 1 109 ? 2.766 6.399 -13.934 1.00 98.75 109 ALA A N 1
ATOM 754 C CA . ALA A 1 109 ? 3.157 7.498 -13.061 1.00 98.75 109 ALA A CA 1
ATOM 755 C C . ALA A 1 109 ? 4.680 7.625 -12.940 1.00 98.75 109 ALA A C 1
ATOM 757 O O . ALA A 1 109 ? 5.440 6.712 -13.274 1.00 98.75 109 ALA A O 1
ATOM 758 N N . GLN A 1 110 ? 5.123 8.767 -12.418 1.00 98.81 110 GLN A N 1
ATOM 759 C CA . GLN A 1 110 ? 6.530 9.034 -12.136 1.00 98.81 110 GLN A CA 1
ATOM 760 C C . GLN A 1 110 ? 6.925 8.518 -10.753 1.00 98.81 110 GLN A C 1
ATOM 762 O O . GLN A 1 110 ? 6.130 8.571 -9.811 1.00 98.81 110 GLN A O 1
ATOM 767 N N . GLN A 1 111 ? 8.179 8.079 -10.621 1.00 98.81 111 GLN A N 1
ATOM 768 C CA . GLN A 1 111 ? 8.780 7.623 -9.360 1.00 98.81 111 GLN A CA 1
ATOM 769 C C . GLN A 1 111 ? 7.995 6.490 -8.679 1.00 98.81 111 GLN A C 1
ATOM 771 O O . GLN A 1 111 ? 8.057 6.329 -7.461 1.00 98.81 111 GLN A O 1
ATOM 776 N N . ALA A 1 112 ? 7.224 5.731 -9.452 1.00 98.88 112 ALA A N 1
ATOM 777 C CA . ALA A 1 112 ? 6.354 4.688 -8.941 1.00 98.88 112 ALA A CA 1
ATOM 778 C C . ALA A 1 112 ? 7.043 3.321 -9.003 1.00 98.88 112 ALA A C 1
ATOM 780 O O . ALA A 1 112 ? 7.924 3.075 -9.831 1.00 98.88 112 ALA A O 1
ATOM 781 N N . VAL A 1 113 ? 6.640 2.425 -8.106 1.00 98.94 113 VAL A N 1
ATOM 782 C CA . VAL A 1 113 ? 7.304 1.133 -7.917 1.00 98.94 113 VAL A CA 1
ATOM 783 C C . VAL A 1 113 ? 6.283 0.009 -7.915 1.00 98.94 113 VAL A C 1
ATOM 785 O O . VAL A 1 113 ? 5.347 0.024 -7.120 1.00 98.94 113 VAL A O 1
ATOM 788 N N . ILE A 1 114 ? 6.514 -1.002 -8.748 1.00 98.94 114 ILE A N 1
ATOM 789 C CA . ILE A 1 114 ? 5.887 -2.316 -8.615 1.00 98.94 114 ILE A CA 1
ATOM 790 C C . ILE A 1 114 ? 6.993 -3.331 -8.315 1.00 98.94 114 ILE A C 1
ATOM 792 O O . ILE A 1 114 ? 7.856 -3.593 -9.152 1.00 98.94 114 ILE A O 1
ATOM 796 N N . GLY A 1 115 ? 6.995 -3.915 -7.115 1.00 98.81 115 GLY A N 1
ATOM 797 C CA . GLY A 1 115 ? 8.023 -4.892 -6.730 1.00 98.81 115 GLY A CA 1
ATOM 798 C C . GLY A 1 115 ? 7.976 -6.164 -7.584 1.00 98.81 115 GLY A C 1
ATOM 799 O O . GLY A 1 115 ? 9.012 -6.695 -7.983 1.00 98.81 115 GLY A O 1
ATOM 800 N N . GLY A 1 116 ? 6.772 -6.611 -7.941 1.00 98.56 116 GLY A N 1
ATOM 801 C CA . GLY A 1 116 ? 6.538 -7.649 -8.938 1.00 98.56 116 GLY A CA 1
ATOM 802 C C . GLY A 1 116 ? 5.100 -8.157 -8.911 1.00 98.56 116 GLY A C 1
ATOM 803 O O . GLY A 1 116 ? 4.189 -7.396 -8.604 1.00 98.56 116 GLY A O 1
ATOM 804 N N . GLY A 1 117 ? 4.889 -9.446 -9.185 1.00 98.75 117 GLY A N 1
ATOM 805 C CA . GLY A 1 117 ? 3.554 -10.057 -9.169 1.00 98.75 117 GLY A CA 1
ATOM 806 C C . GLY A 1 117 ? 2.872 -10.061 -10.537 1.00 98.75 117 GLY A C 1
ATOM 807 O O . GLY A 1 117 ? 3.553 -10.079 -11.563 1.00 98.75 117 GLY A O 1
ATOM 808 N N . SER A 1 118 ? 1.543 -10.110 -10.558 1.00 98.88 118 SER A N 1
ATOM 809 C CA . SER A 1 118 ? 0.765 -10.208 -11.794 1.00 98.88 118 SER A CA 1
ATOM 810 C C . SER A 1 118 ? -0.333 -9.159 -11.858 1.00 98.88 118 SER A C 1
ATOM 812 O O . SER A 1 118 ? -1.061 -8.989 -10.886 1.00 98.88 118 SER A O 1
ATOM 814 N N . ASP A 1 119 ? -0.500 -8.526 -13.017 1.00 98.81 119 ASP A N 1
ATOM 815 C CA . ASP A 1 119 ? -1.635 -7.632 -13.293 1.00 98.81 119 ASP A CA 1
ATOM 816 C C . ASP A 1 119 ? -1.768 -6.478 -12.279 1.00 98.81 119 ASP A C 1
ATOM 818 O O . ASP A 1 119 ? -2.845 -6.177 -11.768 1.00 98.81 119 ASP A O 1
ATOM 822 N N . ASN A 1 120 ? -0.642 -5.851 -11.925 1.00 98.94 120 ASN A N 1
ATOM 823 C CA . ASN A 1 120 ? -0.633 -4.690 -11.037 1.00 98.94 120 ASN A CA 1
ATOM 824 C C . ASN A 1 120 ? -0.469 -3.400 -11.836 1.00 98.94 120 ASN A C 1
ATOM 826 O O . ASN A 1 120 ? 0.393 -3.314 -12.714 1.00 98.94 120 ASN A O 1
ATOM 830 N N . ILE A 1 121 ? -1.266 -2.378 -11.513 1.00 98.94 121 ILE A N 1
ATOM 831 C CA . ILE A 1 121 ? -1.284 -1.122 -12.265 1.00 98.94 121 ILE A CA 1
ATOM 832 C C . ILE A 1 121 ? -1.208 0.098 -11.344 1.00 98.94 121 ILE A C 1
ATOM 834 O O . ILE A 1 121 ? -2.020 0.261 -10.435 1.00 98.94 121 ILE A O 1
ATOM 838 N N . ILE A 1 122 ? -0.264 0.995 -11.630 1.00 98.94 122 ILE A N 1
ATOM 839 C CA . ILE A 1 122 ? -0.210 2.347 -11.059 1.00 98.94 122 ILE A CA 1
ATOM 840 C C . ILE A 1 122 ? -0.526 3.332 -12.184 1.00 98.94 122 ILE A C 1
ATOM 842 O O . ILE A 1 122 ? 0.270 3.479 -13.110 1.00 98.94 122 ILE A O 1
ATOM 846 N N . ALA A 1 123 ? -1.698 3.960 -12.127 1.00 98.88 123 ALA A N 1
ATOM 847 C CA . ALA A 1 123 ? -2.224 4.826 -13.180 1.00 98.88 123 ALA A CA 1
ATOM 848 C C . ALA A 1 123 ? -1.614 6.240 -13.163 1.00 98.88 123 ALA A C 1
ATOM 850 O O . ALA A 1 123 ? -0.907 6.632 -12.230 1.00 98.88 123 ALA A O 1
ATOM 851 N N . ALA A 1 124 ? -1.900 7.017 -14.207 1.00 98.56 124 ALA A N 1
ATOM 852 C CA . ALA A 1 124 ? -1.359 8.358 -14.394 1.00 98.56 124 ALA A CA 1
ATOM 853 C C . ALA A 1 12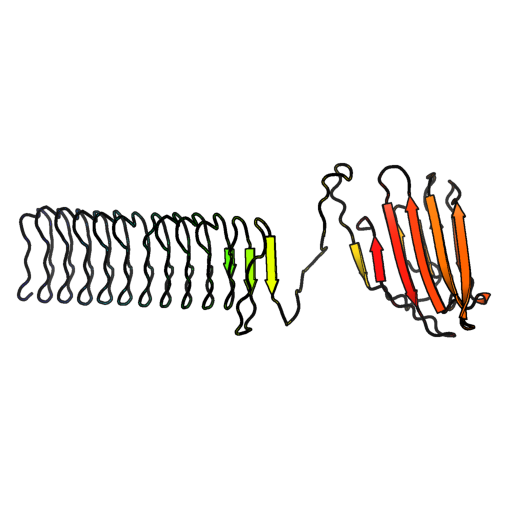4 ? -1.632 9.296 -13.200 1.00 98.56 124 ALA A C 1
ATOM 855 O O . ALA A 1 124 ? -2.704 9.310 -12.597 1.00 98.56 124 ALA A O 1
ATOM 856 N N . GLY A 1 125 ? -0.641 10.112 -12.839 1.00 98.19 125 GLY A N 1
ATOM 857 C CA . GLY A 1 125 ? -0.749 11.065 -11.728 1.00 98.19 125 GLY A CA 1
ATOM 858 C C . GLY A 1 125 ? -0.661 10.451 -10.323 1.00 98.19 125 GLY A C 1
ATOM 859 O O . GLY A 1 125 ? -0.569 11.201 -9.353 1.00 98.19 125 GLY A O 1
ATOM 860 N N . ALA A 1 126 ? -0.605 9.122 -10.179 1.00 98.75 126 ALA A N 1
ATOM 861 C CA . ALA A 1 126 ? -0.330 8.450 -8.905 1.00 98.75 126 ALA A CA 1
ATOM 862 C C . ALA A 1 126 ? 1.175 8.441 -8.566 1.00 98.75 126 ALA A C 1
ATOM 864 O O . ALA A 1 126 ? 1.764 7.405 -8.249 1.00 98.75 126 ALA A O 1
ATOM 865 N N . ASN A 1 127 ? 1.819 9.605 -8.660 1.00 98.81 127 ASN A N 1
ATOM 866 C CA . ASN A 1 127 ? 3.268 9.747 -8.514 1.00 98.81 127 ASN A CA 1
ATOM 867 C C . ASN A 1 127 ? 3.759 9.266 -7.143 1.00 98.81 127 ASN A C 1
ATOM 869 O O . ASN A 1 127 ? 3.079 9.446 -6.129 1.00 98.81 127 ASN A O 1
ATOM 873 N N . SER A 1 128 ? 4.957 8.682 -7.112 1.00 98.81 128 SER A N 1
ATOM 874 C CA . SER A 1 128 ? 5.584 8.157 -5.888 1.00 98.81 128 SER A CA 1
ATOM 875 C C . SER A 1 128 ? 4.749 7.096 -5.155 1.00 98.81 128 SER A C 1
ATOM 877 O O . SER A 1 128 ? 4.876 6.939 -3.941 1.00 98.81 128 SER A O 1
ATOM 879 N N . SER A 1 129 ? 3.876 6.385 -5.873 1.00 98.88 129 SER A N 1
ATOM 880 C CA . SER A 1 129 ? 3.074 5.294 -5.313 1.00 98.88 129 SER A CA 1
ATOM 881 C C . SER A 1 129 ? 3.782 3.948 -5.429 1.00 98.88 129 SER A C 1
ATOM 883 O O . SER A 1 129 ? 4.633 3.742 -6.299 1.00 98.88 129 SER A O 1
ATOM 885 N N . VAL A 1 130 ? 3.412 3.013 -4.555 1.00 98.94 130 VAL A N 1
ATOM 886 C CA . VAL A 1 130 ? 4.064 1.704 -4.454 1.00 98.94 130 VAL A CA 1
ATOM 887 C C . VAL A 1 130 ? 3.035 0.584 -4.429 1.00 98.94 130 VAL A C 1
ATOM 889 O O . VAL A 1 130 ? 2.126 0.582 -3.601 1.00 98.94 130 VAL A O 1
ATOM 892 N N . ILE A 1 131 ? 3.238 -0.416 -5.284 1.00 98.94 131 ILE A N 1
ATOM 893 C CA . ILE A 1 131 ? 2.650 -1.747 -5.143 1.00 98.94 131 ILE A CA 1
ATOM 894 C C . ILE A 1 131 ? 3.789 -2.721 -4.818 1.00 98.94 131 ILE A C 1
ATOM 896 O O . ILE A 1 131 ? 4.683 -2.945 -5.632 1.00 98.94 131 ILE A O 1
ATOM 900 N N . GLY A 1 132 ? 3.793 -3.306 -3.621 1.00 98.81 132 GLY A N 1
ATOM 901 C CA . GLY A 1 132 ? 4.870 -4.208 -3.189 1.00 98.81 132 GLY A CA 1
ATOM 902 C C . GLY A 1 132 ? 4.954 -5.496 -4.018 1.00 98.81 132 GLY A C 1
ATOM 903 O O . GLY A 1 132 ? 6.041 -6.003 -4.283 1.00 98.81 132 GLY A O 1
ATOM 904 N N . GLY A 1 133 ? 3.811 -6.001 -4.474 1.00 98.38 133 GLY A N 1
ATOM 905 C CA . GLY A 1 133 ? 3.663 -7.211 -5.279 1.00 98.38 133 GLY A CA 1
ATOM 906 C C . GLY A 1 133 ? 2.234 -7.734 -5.170 1.00 98.38 133 GLY A C 1
ATOM 907 O O . GLY A 1 133 ? 1.363 -6.993 -4.733 1.00 98.38 133 GLY A O 1
ATOM 908 N N . GLY A 1 134 ? 1.994 -9.004 -5.496 1.00 98.69 134 GLY A N 1
ATOM 909 C CA . GLY A 1 134 ? 0.655 -9.607 -5.428 1.00 98.69 134 GLY A CA 1
ATOM 910 C C . GLY A 1 134 ? -0.040 -9.672 -6.786 1.00 98.69 134 GLY A C 1
ATOM 911 O O . GLY A 1 134 ? 0.629 -9.689 -7.823 1.00 98.69 134 GLY A O 1
ATOM 912 N N . GLU A 1 135 ? -1.365 -9.768 -6.772 1.00 98.81 135 GLU A N 1
ATOM 913 C CA . GLU A 1 135 ? -2.173 -9.984 -7.976 1.00 98.81 135 GLU A CA 1
ATOM 914 C C . GLU A 1 135 ? -3.336 -8.992 -8.074 1.00 98.81 135 GLU A C 1
ATOM 916 O O . GLU A 1 135 ? -4.125 -8.864 -7.132 1.00 98.81 135 GLU A O 1
ATOM 921 N N . GLY A 1 136 ? -3.496 -8.355 -9.235 1.00 98.69 136 GLY A N 1
ATOM 922 C CA . GLY A 1 136 ? -4.697 -7.582 -9.559 1.00 98.69 136 GLY A CA 1
ATOM 923 C C . GLY A 1 136 ? -4.832 -6.292 -8.753 1.00 98.69 136 GLY A C 1
ATOM 924 O O . GLY A 1 136 ? -5.945 -5.901 -8.403 1.00 98.69 136 GLY A O 1
ATOM 925 N N . HIS A 1 137 ? -3.725 -5.659 -8.363 1.00 98.88 137 HIS A N 1
ATOM 926 C CA . HIS A 1 137 ? -3.769 -4.396 -7.631 1.00 98.88 137 HIS A CA 1
ATOM 927 C C . HIS A 1 137 ? -3.891 -3.197 -8.559 1.00 98.88 137 HIS A C 1
ATOM 929 O O . HIS A 1 137 ? -3.262 -3.148 -9.616 1.00 98.88 137 HIS A O 1
ATOM 935 N N . ARG A 1 138 ? -4.626 -2.169 -8.124 1.00 98.88 138 ARG A N 1
ATOM 936 C CA . ARG A 1 138 ? -4.728 -0.927 -8.891 1.00 98.88 138 ARG A CA 1
ATOM 937 C C . ARG A 1 138 ? -4.709 0.322 -8.024 1.00 98.88 138 ARG A C 1
ATOM 939 O O . ARG A 1 138 ? -5.568 0.499 -7.166 1.00 98.88 138 ARG A O 1
ATOM 946 N N . ILE A 1 139 ? -3.766 1.214 -8.305 1.00 98.94 139 ILE A N 1
ATOM 947 C CA . ILE A 1 139 ? -3.779 2.600 -7.829 1.00 98.94 139 ILE A CA 1
ATOM 948 C C . ILE A 1 139 ? -4.247 3.460 -9.003 1.00 98.94 139 ILE A C 1
ATOM 950 O O . ILE A 1 139 ? -3.597 3.483 -10.049 1.00 98.94 139 ILE A O 1
ATOM 954 N N . TYR A 1 140 ? -5.411 4.087 -8.860 1.00 98.81 140 TYR A N 1
ATOM 955 C CA . TYR A 1 140 ? -6.087 4.852 -9.909 1.00 98.81 140 TYR A CA 1
ATOM 956 C C . TYR A 1 140 ? -5.528 6.282 -10.036 1.00 98.81 140 TYR A C 1
ATOM 958 O O . TYR A 1 140 ? -4.533 6.639 -9.401 1.00 98.81 140 TYR A O 1
ATOM 966 N N . ASN A 1 141 ? -6.100 7.084 -10.937 1.00 98.62 141 ASN A N 1
ATOM 967 C CA . ASN A 1 141 ? -5.479 8.322 -11.393 1.00 98.62 141 ASN A CA 1
ATOM 968 C C . ASN A 1 141 ? -5.413 9.369 -10.282 1.00 98.62 141 ASN A C 1
ATOM 970 O O . ASN A 1 141 ? -6.322 9.499 -9.464 1.00 98.62 141 ASN A O 1
ATOM 974 N N . GLY A 1 142 ? -4.344 10.163 -10.277 1.00 98.12 142 GLY A N 1
ATOM 975 C CA . GLY A 1 142 ? -4.230 11.301 -9.363 1.00 98.12 142 GLY A CA 1
ATOM 976 C C . GLY A 1 142 ? -4.181 10.926 -7.878 1.00 98.12 142 GLY A C 1
ATOM 977 O O . GLY A 1 142 ? -4.481 11.773 -7.044 1.00 98.12 142 GLY A O 1
ATOM 978 N N . ALA A 1 143 ? -3.800 9.693 -7.527 1.00 98.69 143 ALA A N 1
ATOM 979 C CA . ALA A 1 143 ? -3.666 9.224 -6.143 1.00 98.69 143 ALA A CA 1
ATOM 980 C C . ALA A 1 143 ? -2.187 9.124 -5.693 1.00 98.69 143 ALA A C 1
ATOM 982 O O . ALA A 1 143 ? -1.711 8.023 -5.408 1.00 98.69 143 ALA A O 1
ATOM 983 N N . PRO A 1 144 ? -1.411 10.228 -5.657 1.00 98.81 144 PRO A N 1
ATOM 984 C CA . PRO A 1 144 ? 0.006 10.185 -5.316 1.00 98.81 144 PRO A CA 1
ATOM 985 C C . PRO A 1 144 ? 0.247 9.735 -3.871 1.00 98.81 144 PRO A C 1
ATOM 987 O O . PRO A 1 144 ? -0.606 9.898 -2.992 1.00 98.81 144 PRO A O 1
ATOM 990 N N . TYR A 1 145 ? 1.459 9.227 -3.634 1.00 98.81 145 TYR A N 1
ATOM 991 C CA . TYR A 1 145 ? 1.941 8.758 -2.327 1.00 98.81 145 TYR A CA 1
ATOM 992 C C . TYR A 1 145 ? 1.132 7.599 -1.733 1.00 98.81 145 TYR A C 1
ATOM 994 O O . TYR A 1 145 ? 1.078 7.435 -0.513 1.00 98.81 145 TYR A O 1
ATOM 1002 N N . SER A 1 146 ? 0.486 6.811 -2.588 1.00 98.88 146 SER A N 1
ATOM 1003 C CA . SER A 1 146 ? -0.388 5.721 -2.171 1.00 98.88 146 SER A CA 1
ATOM 1004 C C . SER A 1 146 ? 0.353 4.389 -2.131 1.00 98.88 146 SER A C 1
ATOM 1006 O O . SER A 1 146 ? 1.293 4.162 -2.899 1.00 98.88 146 SER A O 1
ATOM 1008 N N . VAL A 1 147 ? -0.060 3.489 -1.237 1.00 98.94 147 VAL A N 1
ATOM 1009 C CA . VAL A 1 147 ? 0.647 2.221 -1.012 1.00 98.94 147 VAL A CA 1
ATOM 1010 C C . VAL A 1 147 ? -0.307 1.034 -0.961 1.00 98.94 147 VAL A C 1
ATOM 1012 O O . VAL A 1 147 ? -1.234 0.983 -0.155 1.00 98.94 147 VAL A O 1
ATOM 1015 N N . ILE A 1 148 ? -0.001 0.025 -1.771 1.00 98.94 148 ILE A N 1
ATOM 1016 C CA . ILE A 1 148 ? -0.540 -1.327 -1.650 1.00 98.94 148 ILE A CA 1
ATOM 1017 C C . ILE A 1 148 ? 0.642 -2.258 -1.344 1.00 98.94 148 ILE A C 1
ATOM 1019 O O . ILE A 1 148 ? 1.444 -2.536 -2.233 1.00 98.94 148 ILE A O 1
ATOM 1023 N N . PRO A 1 149 ? 0.814 -2.765 -0.112 1.00 98.75 149 PRO A N 1
ATOM 1024 C CA . PRO A 1 149 ? 1.963 -3.613 0.218 1.00 98.75 149 PRO A CA 1
ATOM 1025 C C . PRO A 1 149 ? 1.906 -4.985 -0.477 1.00 98.75 149 PRO A C 1
ATOM 1027 O O . PRO A 1 149 ? 2.939 -5.624 -0.656 1.00 98.75 149 PRO A O 1
ATOM 1030 N N . GLY A 1 150 ? 0.710 -5.427 -0.871 1.00 98.38 150 GLY A N 1
ATOM 1031 C CA . GLY A 1 150 ? 0.460 -6.643 -1.636 1.00 98.38 150 GLY A CA 1
ATOM 1032 C C . GLY A 1 150 ? -0.888 -7.271 -1.294 1.00 98.38 150 GLY A C 1
ATOM 1033 O O . GLY A 1 150 ? -1.802 -6.586 -0.824 1.00 98.38 150 GLY A O 1
ATOM 1034 N N . GLY A 1 151 ? -0.993 -8.584 -1.503 1.00 98.56 151 GLY A N 1
ATOM 1035 C CA . GLY A 1 151 ? -2.231 -9.344 -1.351 1.00 98.56 151 GLY A CA 1
ATOM 1036 C C . GLY A 1 151 ? -2.872 -9.633 -2.705 1.00 98.56 151 GLY A C 1
ATOM 1037 O O . GLY A 1 151 ? -2.174 -10.016 -3.645 1.00 98.56 151 GLY A O 1
ATOM 1038 N N . ARG A 1 152 ? -4.198 -9.485 -2.798 1.00 98.81 152 ARG A N 1
ATOM 1039 C CA . ARG A 1 152 ? -4.936 -9.713 -4.046 1.00 98.81 152 ARG A CA 1
ATOM 1040 C C . ARG A 1 152 ? -6.086 -8.721 -4.214 1.00 98.81 152 ARG A C 1
ATOM 1042 O O . ARG A 1 152 ? -6.793 -8.433 -3.253 1.00 98.81 152 ARG A O 1
ATOM 1049 N N . ALA A 1 153 ? -6.284 -8.211 -5.425 1.00 98.75 153 ALA A N 1
ATOM 1050 C CA . ALA A 1 153 ? -7.444 -7.402 -5.815 1.00 98.75 153 ALA A CA 1
ATOM 1051 C C . ALA A 1 153 ? -7.705 -6.142 -4.955 1.00 98.75 153 ALA A C 1
ATOM 1053 O O . ALA A 1 153 ? -8.849 -5.738 -4.771 1.00 98.75 153 ALA A O 1
ATOM 1054 N N . ASN A 1 154 ? -6.659 -5.530 -4.387 1.00 98.88 154 ASN A N 1
ATOM 1055 C CA . ASN A 1 154 ? -6.789 -4.266 -3.641 1.00 98.88 154 ASN A CA 1
ATOM 1056 C C . ASN A 1 154 ? -6.756 -3.054 -4.576 1.00 98.88 154 ASN A C 1
ATOM 1058 O O . ASN A 1 154 ? -5.935 -3.014 -5.496 1.00 98.88 154 ASN A O 1
ATOM 1062 N N . HIS A 1 155 ? -7.578 -2.045 -4.287 1.00 98.50 155 HIS A N 1
ATOM 1063 C CA . HIS A 1 155 ? -7.696 -0.821 -5.073 1.00 98.50 155 HIS A CA 1
ATOM 1064 C C . HIS A 1 155 ? -7.510 0.444 -4.224 1.00 98.50 155 HIS A C 1
ATOM 1066 O O . HIS A 1 155 ? -7.933 0.508 -3.070 1.00 98.50 155 HIS A O 1
ATOM 1072 N N . ILE A 1 156 ? -6.924 1.475 -4.829 1.00 98.88 156 ILE A N 1
ATOM 1073 C CA . ILE A 1 156 ? -6.890 2.846 -4.310 1.00 98.88 156 ILE A CA 1
ATOM 1074 C C . ILE A 1 156 ? -7.504 3.747 -5.375 1.00 98.88 156 ILE A C 1
ATOM 1076 O O . ILE A 1 156 ? -6.953 3.829 -6.470 1.00 98.88 156 ILE A O 1
ATOM 1080 N N . ALA A 1 157 ? -8.653 4.356 -5.081 1.00 98.75 157 ALA A N 1
ATOM 1081 C CA . ALA A 1 157 ? -9.482 5.055 -6.065 1.00 98.75 157 ALA A CA 1
ATOM 1082 C C . ALA A 1 157 ? -8.849 6.353 -6.596 1.00 98.75 157 ALA A C 1
ATOM 1084 O O . ALA A 1 157 ? -7.835 6.832 -6.084 1.00 98.75 157 ALA A O 1
ATOM 1085 N N . ASP A 1 158 ? -9.461 6.928 -7.636 1.00 98.69 158 ASP A N 1
ATOM 1086 C CA . ASP A 1 158 ? -9.005 8.191 -8.212 1.00 98.69 158 ASP A CA 1
ATOM 1087 C C . ASP A 1 158 ? -8.967 9.297 -7.146 1.00 98.69 158 ASP A C 1
ATOM 1089 O O . ASP A 1 158 ? -9.888 9.450 -6.342 1.00 98.69 158 ASP A O 1
ATOM 1093 N N . ASN A 1 159 ? -7.904 10.100 -7.159 1.00 98.50 159 ASN A N 1
ATOM 1094 C CA . ASN A 1 159 ? -7.674 11.214 -6.234 1.00 98.50 159 ASN A CA 1
ATOM 1095 C C . ASN A 1 159 ? -7.590 10.842 -4.740 1.00 98.50 159 ASN A C 1
ATOM 1097 O O . ASN A 1 159 ? -7.543 11.738 -3.896 1.00 98.50 159 ASN A O 1
ATOM 1101 N N . ALA A 1 160 ? -7.520 9.555 -4.382 1.00 98.56 160 ALA A N 1
ATOM 1102 C CA . ALA A 1 160 ? -7.322 9.107 -3.004 1.00 98.56 160 ALA A CA 1
ATOM 1103 C C . ALA A 1 160 ? -5.847 9.265 -2.581 1.00 98.56 160 ALA A C 1
ATOM 1105 O O . ALA A 1 160 ? -5.116 8.294 -2.414 1.00 98.56 160 ALA A O 1
ATOM 1106 N N . THR A 1 161 ? -5.386 10.510 -2.444 1.00 98.56 161 THR A N 1
ATOM 1107 C CA . THR A 1 161 ? -3.999 10.837 -2.075 1.00 98.56 161 THR A CA 1
ATOM 1108 C C . THR A 1 161 ? -3.639 10.263 -0.705 1.00 98.56 161 THR A C 1
ATOM 1110 O O . THR A 1 161 ? -4.466 10.292 0.210 1.00 98.56 161 THR A O 1
ATOM 1113 N N . ASN A 1 162 ? -2.392 9.817 -0.525 1.00 98.75 162 ASN A N 1
ATOM 1114 C CA . ASN A 1 162 ? -1.891 9.301 0.759 1.00 98.75 162 ASN A CA 1
ATOM 1115 C C . ASN A 1 162 ? -2.703 8.111 1.309 1.00 98.75 162 ASN A C 1
ATOM 1117 O O . ASN A 1 162 ? -2.831 7.958 2.524 1.00 98.75 162 ASN A O 1
ATOM 1121 N N . ALA A 1 163 ? -3.285 7.299 0.429 1.00 98.81 163 ALA A N 1
ATOM 1122 C CA . ALA A 1 163 ? -4.108 6.168 0.823 1.00 98.81 163 ALA A CA 1
ATOM 1123 C C . ALA A 1 163 ? -3.300 4.867 0.947 1.00 98.81 163 ALA A C 1
ATOM 1125 O O . ALA A 1 163 ? -2.248 4.681 0.327 1.00 98.81 163 ALA A O 1
ATOM 1126 N N . PHE A 1 164 ? -3.828 3.938 1.737 1.00 98.88 164 PHE A N 1
ATOM 1127 C CA . PHE A 1 164 ? -3.245 2.629 1.985 1.00 98.88 164 PHE A CA 1
ATOM 1128 C C . PHE A 1 164 ? -4.321 1.544 1.878 1.00 98.88 164 PHE A C 1
ATOM 1130 O O . PHE A 1 164 ? -5.335 1.619 2.569 1.00 98.88 164 PHE A O 1
ATOM 1137 N N . ALA A 1 165 ? -4.093 0.507 1.067 1.00 98.88 165 ALA A N 1
ATOM 1138 C CA . ALA A 1 165 ? -5.006 -0.636 0.942 1.00 98.88 165 ALA A CA 1
ATOM 1139 C C . ALA A 1 165 ? -4.242 -1.966 1.005 1.00 98.88 165 ALA A C 1
ATOM 1141 O O . ALA A 1 165 ? -3.296 -2.167 0.247 1.00 98.88 165 ALA A O 1
ATOM 1142 N N . ALA A 1 166 ? -4.646 -2.892 1.881 1.00 98.62 166 ALA A N 1
ATOM 1143 C CA . ALA A 1 166 ? -3.968 -4.180 2.057 1.00 98.62 166 ALA A CA 1
ATOM 1144 C C . ALA A 1 166 ? -4.921 -5.350 2.328 1.00 98.62 166 ALA A C 1
ATOM 1146 O O . ALA A 1 166 ? -5.974 -5.185 2.945 1.00 98.62 166 ALA A O 1
ATOM 1147 N N . GLY A 1 167 ? -4.485 -6.552 1.933 1.00 98.44 167 GLY A N 1
ATOM 1148 C CA . GLY A 1 167 ? -5.217 -7.802 2.148 1.00 98.44 167 GLY A CA 1
ATOM 1149 C C . GLY A 1 167 ? -5.900 -8.320 0.882 1.00 98.44 167 GLY A C 1
ATOM 1150 O O . GLY A 1 167 ? -5.243 -8.397 -0.161 1.00 98.44 167 GLY A O 1
ATOM 1151 N N . TYR A 1 168 ? -7.175 -8.710 0.973 1.00 98.69 168 TYR A N 1
ATOM 1152 C CA . TYR A 1 168 ? -7.969 -9.178 -0.168 1.00 98.69 168 TYR A CA 1
ATOM 1153 C C . TYR A 1 168 ? -9.200 -8.290 -0.386 1.00 98.69 168 TYR A C 1
ATOM 1155 O O . TYR A 1 168 ? -10.081 -8.227 0.471 1.00 98.69 168 TYR A O 1
ATOM 1163 N N . ARG A 1 169 ? -9.266 -7.623 -1.547 1.00 98.69 169 ARG A N 1
ATOM 1164 C CA . ARG A 1 169 ? -10.379 -6.733 -1.947 1.00 98.69 169 ARG A CA 1
ATOM 1165 C C . ARG A 1 169 ? -10.590 -5.513 -1.035 1.00 98.69 169 ARG A C 1
ATOM 1167 O O . ARG A 1 169 ? -11.717 -5.050 -0.849 1.00 98.69 169 ARG A O 1
ATOM 1174 N N . ALA A 1 170 ? -9.507 -4.965 -0.481 1.00 98.81 170 ALA A N 1
ATOM 1175 C CA . ALA A 1 170 ? -9.521 -3.669 0.198 1.00 98.81 170 ALA A CA 1
ATOM 1176 C C . ALA A 1 170 ? -9.620 -2.522 -0.821 1.00 98.81 170 ALA A C 1
ATOM 1178 O O . ALA A 1 170 ? -8.877 -2.505 -1.803 1.00 98.81 170 ALA A O 1
ATOM 1179 N N . GLN A 1 171 ? -10.498 -1.550 -0.572 1.00 98.75 171 GLN A N 1
ATOM 1180 C CA . GLN A 1 171 ? -10.720 -0.394 -1.444 1.00 98.75 171 GLN A CA 1
ATOM 1181 C C . GLN A 1 171 ? -10.554 0.920 -0.666 1.00 98.75 171 GLN A C 1
ATOM 1183 O O . GLN A 1 171 ? -11.433 1.329 0.092 1.00 98.75 171 GLN A O 1
ATOM 1188 N N . ALA A 1 172 ? -9.425 1.604 -0.845 1.00 98.75 172 ALA A N 1
ATOM 1189 C CA . ALA A 1 172 ? -9.219 2.933 -0.276 1.00 98.75 172 ALA A CA 1
ATOM 1190 C C . ALA A 1 172 ? -9.784 3.999 -1.230 1.00 98.75 172 ALA A C 1
ATOM 1192 O O . ALA A 1 172 ? -9.123 4.431 -2.173 1.00 98.75 172 ALA A O 1
ATOM 1193 N N . ASN A 1 173 ? -11.036 4.392 -0.992 1.00 98.62 173 ASN A N 1
ATOM 1194 C CA . ASN A 1 173 ? -11.819 5.265 -1.872 1.00 98.62 173 ASN A CA 1
ATOM 1195 C C . ASN A 1 173 ? -11.677 6.762 -1.572 1.00 98.62 173 ASN A C 1
ATOM 1197 O O . ASN A 1 173 ? -12.155 7.589 -2.342 1.00 98.62 173 ASN A O 1
ATOM 1201 N N . HIS A 1 174 ? -11.032 7.120 -0.462 1.00 98.75 174 HIS A N 1
ATOM 1202 C CA . HIS A 1 174 ? -10.924 8.502 -0.003 1.00 98.75 174 HIS A CA 1
ATOM 1203 C C . HIS A 1 174 ? -9.478 8.858 0.383 1.00 98.75 174 HIS A C 1
ATOM 1205 O O . HIS A 1 174 ? -8.716 7.968 0.785 1.00 98.75 174 HIS A O 1
ATOM 1211 N N . PRO A 1 175 ? -9.093 10.149 0.318 1.00 98.62 175 PRO A N 1
ATOM 1212 C CA . PRO A 1 175 ? -7.776 10.614 0.748 1.00 98.62 175 PRO A CA 1
ATOM 1213 C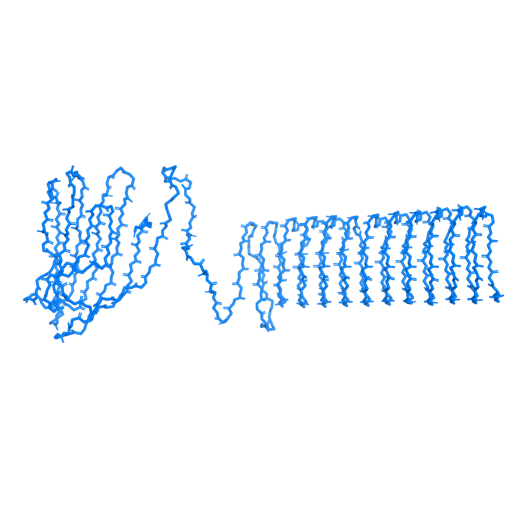 C . PRO A 1 175 ? -7.451 10.272 2.206 1.00 98.62 175 PRO A C 1
ATOM 1215 O O . PRO A 1 175 ? -8.317 10.345 3.082 1.00 98.62 175 PRO A O 1
ATOM 1218 N N . GLY A 1 176 ? -6.189 9.928 2.464 1.00 98.25 176 GLY A N 1
ATOM 1219 C CA . GLY A 1 176 ? -5.656 9.673 3.806 1.00 98.25 176 GLY A CA 1
ATOM 1220 C C . GLY A 1 176 ? -6.195 8.413 4.487 1.00 98.25 176 GLY A C 1
ATOM 1221 O O . GLY A 1 176 ? -6.012 8.252 5.691 1.00 98.25 176 GLY A O 1
ATOM 1222 N N . THR A 1 177 ? -6.894 7.541 3.754 1.00 98.50 177 THR A N 1
ATOM 1223 C CA . THR A 1 177 ? -7.516 6.348 4.341 1.00 98.50 177 THR A CA 1
ATOM 1224 C C . THR A 1 177 ? -6.569 5.162 4.415 1.00 98.50 177 THR A C 1
ATOM 1226 O O . THR A 1 177 ? -5.731 4.959 3.540 1.00 98.50 177 THR A O 1
ATOM 1229 N N . PHE A 1 178 ? -6.740 4.352 5.455 1.00 98.69 178 PHE A N 1
ATOM 1230 C CA . PHE A 1 178 ? -6.038 3.090 5.652 1.00 98.69 178 PHE A CA 1
ATOM 1231 C C . PHE A 1 178 ? -7.075 1.970 5.684 1.00 98.69 178 PHE A C 1
ATOM 1233 O O . PHE A 1 178 ? -7.904 1.931 6.586 1.00 98.69 178 PHE A O 1
ATOM 1240 N N . VAL A 1 179 ? -7.053 1.064 4.708 1.00 98.81 179 VAL A N 1
ATOM 1241 C CA . VAL A 1 179 ? -8.052 -0.004 4.566 1.00 98.81 179 VAL A CA 1
ATOM 1242 C C . VAL A 1 179 ? -7.384 -1.372 4.617 1.00 98.81 179 VAL A C 1
ATOM 1244 O O . VAL A 1 179 ? -6.565 -1.707 3.760 1.00 98.81 179 VAL A O 1
ATOM 1247 N N . TRP A 1 180 ? -7.745 -2.179 5.614 1.00 98.44 180 TRP A N 1
ATOM 1248 C CA . TRP A 1 180 ? -7.310 -3.571 5.758 1.00 98.44 180 TRP A CA 1
ATOM 1249 C C . TRP A 1 180 ? -8.499 -4.515 5.618 1.00 98.44 180 TRP A C 1
ATOM 1251 O O . TRP A 1 180 ? -9.470 -4.409 6.368 1.00 98.44 180 TRP A O 1
ATOM 1261 N N . ALA A 1 181 ? -8.404 -5.460 4.686 1.00 98.31 181 ALA A N 1
ATOM 1262 C CA . ALA A 1 181 ? -9.449 -6.441 4.425 1.00 98.31 181 ALA A CA 1
ATOM 1263 C C . ALA A 1 181 ? -8.920 -7.874 4.584 1.00 98.31 181 ALA A C 1
ATOM 1265 O O . ALA A 1 181 ? -7.917 -8.253 3.980 1.00 98.31 181 ALA A O 1
ATOM 1266 N N . ASP A 1 182 ? -9.593 -8.683 5.402 1.00 97.94 182 ASP A N 1
ATOM 1267 C CA . ASP A 1 182 ? -9.296 -10.112 5.551 1.00 97.94 182 ASP A CA 1
ATOM 1268 C C . ASP A 1 182 ? -9.598 -10.936 4.278 1.00 97.94 182 ASP A C 1
ATOM 1270 O O . ASP A 1 182 ? -10.001 -10.405 3.246 1.00 97.94 182 ASP A O 1
ATOM 1274 N N . GLY A 1 183 ? -9.430 -12.262 4.356 1.00 97.88 183 GLY A N 1
ATOM 1275 C CA . GLY A 1 183 ? -9.571 -13.192 3.228 1.00 97.88 183 GLY A CA 1
ATOM 1276 C C . GLY A 1 183 ? -10.993 -13.438 2.703 1.00 97.88 183 GLY A C 1
ATOM 1277 O O . GLY A 1 183 ? -11.181 -14.385 1.942 1.00 97.88 183 GLY A O 1
ATOM 1278 N N . GLN A 1 184 ? -11.996 -12.651 3.098 1.00 97.50 184 GLN A N 1
ATOM 1279 C CA . GLN A 1 184 ? -13.347 -12.777 2.547 1.00 97.50 184 GLN A CA 1
ATOM 1280 C C . GLN A 1 184 ? -13.414 -12.282 1.092 1.00 97.50 184 GLN A C 1
ATOM 1282 O O . GLN A 1 184 ? -12.900 -11.213 0.765 1.00 97.50 184 GLN A O 1
ATOM 1287 N N . ASP A 1 185 ? -14.104 -13.029 0.223 1.00 97.12 185 ASP A N 1
ATOM 1288 C CA . ASP A 1 185 ? -14.328 -12.657 -1.184 1.00 97.12 185 ASP A CA 1
ATOM 1289 C C . ASP A 1 185 ? -15.460 -11.640 -1.346 1.00 97.12 185 ASP A C 1
ATOM 1291 O O . ASP A 1 185 ? -16.492 -11.888 -1.961 1.00 97.12 185 ASP A O 1
ATOM 1295 N N . THR A 1 186 ? -15.274 -10.481 -0.730 1.00 97.56 186 THR A N 1
ATOM 1296 C CA . THR A 1 186 ? -16.163 -9.333 -0.869 1.00 97.56 186 THR A CA 1
ATOM 1297 C C . THR A 1 186 ? -15.341 -8.063 -0.805 1.00 97.56 186 THR A C 1
ATOM 1299 O O . THR A 1 186 ? -14.296 -8.026 -0.157 1.00 97.56 186 THR A O 1
ATOM 1302 N N . ASP A 1 187 ? -15.816 -7.011 -1.453 1.00 98.25 187 ASP A N 1
ATOM 1303 C CA . ASP A 1 187 ? -15.179 -5.704 -1.363 1.00 98.25 187 ASP A CA 1
ATOM 1304 C C . ASP A 1 187 ? -15.344 -5.131 0.052 1.00 98.25 187 ASP A C 1
ATOM 1306 O O . ASP A 1 187 ? -16.367 -5.341 0.713 1.00 98.25 187 ASP A O 1
ATOM 1310 N N . PHE A 1 188 ? -14.320 -4.427 0.531 1.00 98.56 188 PHE A N 1
ATOM 1311 C CA . PHE A 1 188 ? -14.374 -3.646 1.763 1.00 98.56 188 PHE A CA 1
ATOM 1312 C C . PHE A 1 188 ? -13.751 -2.280 1.518 1.00 98.56 188 PHE A C 1
ATOM 1314 O O . PHE A 1 188 ? -12.552 -2.173 1.257 1.00 98.56 188 PHE A O 1
ATOM 1321 N N . ALA A 1 189 ? -14.595 -1.255 1.553 1.00 98.25 189 ALA A N 1
ATOM 1322 C CA . ALA A 1 189 ? -14.272 0.076 1.076 1.00 98.25 189 ALA A CA 1
ATOM 1323 C C . ALA A 1 189 ? -14.265 1.108 2.194 1.00 98.25 189 ALA A C 1
ATOM 1325 O O . ALA A 1 189 ? -15.053 1.002 3.136 1.00 98.25 189 ALA A O 1
ATOM 1326 N N . SER A 1 190 ? -13.418 2.130 2.048 1.00 98.38 190 SER A N 1
ATOM 1327 C CA . SER A 1 190 ? -13.486 3.279 2.938 1.00 98.38 190 SER A CA 1
ATOM 1328 C C . SER A 1 190 ? -14.739 4.124 2.721 1.00 98.38 190 SER A C 1
ATOM 1330 O O . SER A 1 190 ? -15.256 4.206 1.604 1.00 98.38 190 SER A O 1
ATOM 1332 N N . THR A 1 191 ? -15.217 4.775 3.780 1.00 96.31 191 THR A N 1
ATOM 1333 C CA . THR A 1 191 ? -16.490 5.519 3.789 1.00 96.31 191 THR A CA 1
ATOM 1334 C C . THR A 1 191 ? -16.344 7.035 3.917 1.00 96.31 191 THR A C 1
ATOM 1336 O O . THR A 1 191 ? -17.255 7.764 3.535 1.00 96.31 191 THR A O 1
ATOM 1339 N N . THR A 1 192 ? -15.207 7.524 4.412 1.00 94.44 192 THR A N 1
ATOM 1340 C CA . THR A 1 192 ? -14.886 8.950 4.549 1.00 94.44 192 THR A CA 1
ATOM 1341 C C . THR A 1 192 ? -13.368 9.179 4.449 1.00 94.44 192 THR A C 1
ATOM 1343 O O . THR A 1 192 ? -12.598 8.241 4.656 1.00 94.44 192 THR A O 1
ATOM 1346 N N . PRO A 1 193 ? -12.878 10.398 4.142 1.00 96.06 193 PRO A N 1
ATOM 1347 C CA . PRO A 1 193 ? -11.451 10.715 4.242 1.00 96.06 193 PRO A CA 1
ATOM 1348 C C . PRO A 1 193 ? -10.882 10.528 5.658 1.00 96.06 193 PRO A C 1
ATOM 1350 O O . PRO A 1 193 ? -11.597 10.701 6.645 1.00 96.06 193 PRO A O 1
ATOM 1353 N N . ASN A 1 194 ? -9.574 10.262 5.746 1.00 92.69 194 ASN A N 1
ATOM 1354 C CA . ASN A 1 194 ? -8.800 10.135 6.995 1.00 92.69 194 ASN A CA 1
ATOM 1355 C C . ASN A 1 194 ? -9.300 9.065 7.987 1.00 92.69 194 ASN A C 1
ATOM 1357 O O . ASN A 1 194 ? -9.120 9.206 9.197 1.00 92.69 194 ASN A O 1
ATOM 1361 N N . GLU A 1 195 ? -9.931 7.998 7.503 1.00 93.19 195 GLU A N 1
ATOM 1362 C CA . GLU A 1 195 ? -10.344 6.868 8.339 1.00 93.19 195 GLU A CA 1
ATOM 1363 C C . GLU A 1 195 ? -9.335 5.711 8.324 1.00 93.19 195 GLU A C 1
ATOM 1365 O O . GLU A 1 195 ? -8.627 5.474 7.341 1.00 93.19 195 GLU A O 1
ATOM 1370 N N . PHE A 1 196 ? -9.341 4.934 9.407 1.00 97.06 196 PHE A N 1
ATOM 1371 C CA . PHE A 1 196 ? -8.750 3.602 9.446 1.00 97.06 196 PHE A CA 1
ATOM 1372 C C . PHE A 1 196 ? -9.869 2.556 9.474 1.00 97.06 196 PHE A C 1
ATOM 1374 O O . PHE A 1 196 ? -10.550 2.395 10.486 1.00 97.06 196 PHE A O 1
ATOM 1381 N N . SER A 1 197 ? -10.051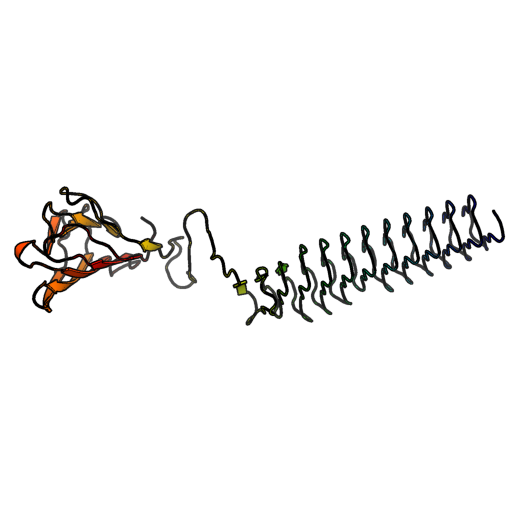 1.857 8.358 1.00 96.69 197 SER A N 1
ATOM 1382 C CA . SER A 1 197 ? -11.085 0.847 8.151 1.00 96.69 197 SER A CA 1
ATOM 1383 C C . SER A 1 197 ? -10.489 -0.555 8.191 1.00 96.69 197 SER A C 1
ATOM 1385 O O . SER A 1 197 ? -9.561 -0.875 7.448 1.00 96.69 197 SER A O 1
ATOM 1387 N N . VAL A 1 198 ? -11.045 -1.425 9.041 1.00 98.06 198 VAL A N 1
ATOM 1388 C CA . VAL A 1 198 ? -10.560 -2.801 9.230 1.00 98.06 198 VAL A CA 1
ATOM 1389 C C . VAL A 1 198 ? -11.709 -3.803 9.152 1.00 98.06 198 VAL A C 1
ATOM 1391 O O . VAL A 1 198 ? -12.636 -3.752 9.960 1.00 98.06 198 VAL A O 1
ATOM 1394 N N . ARG A 1 199 ? -11.605 -4.774 8.237 1.00 97.62 199 ARG A N 1
ATOM 1395 C CA . ARG A 1 199 ? -12.416 -5.999 8.226 1.00 97.62 199 ARG A CA 1
ATOM 1396 C C . ARG A 1 199 ? -11.559 -7.173 8.675 1.00 97.62 199 ARG A C 1
ATOM 1398 O O . ARG A 1 199 ? -10.669 -7.608 7.948 1.00 97.62 199 ARG A O 1
ATOM 1405 N N . ALA A 1 200 ? -11.855 -7.693 9.862 1.00 97.12 200 ALA A N 1
ATOM 1406 C CA . ALA A 1 200 ? -11.176 -8.842 10.447 1.00 97.12 200 ALA A CA 1
ATOM 1407 C C . ALA A 1 200 ? -12.199 -9.789 11.090 1.00 97.12 200 ALA A C 1
ATOM 1409 O O . ALA A 1 200 ? -12.494 -9.690 12.279 1.00 97.12 200 ALA A O 1
ATOM 1410 N N . SER A 1 201 ? -12.755 -10.713 10.307 1.00 95.38 201 SER A N 1
ATOM 1411 C CA . SER A 1 201 ? -13.771 -11.682 10.752 1.00 95.38 201 SER A CA 1
ATOM 1412 C C . SER A 1 201 ? -13.289 -12.623 11.861 1.00 95.38 201 SER A C 1
ATOM 1414 O O . SER A 1 201 ? -14.096 -13.102 12.654 1.00 95.38 201 SER A O 1
ATOM 1416 N N . GLY A 1 202 ? -11.975 -12.838 11.970 1.00 93.19 202 GLY A N 1
ATOM 1417 C CA . GLY A 1 202 ? -11.337 -13.541 13.090 1.00 93.19 202 GLY A CA 1
ATOM 1418 C C . GLY A 1 202 ? -11.095 -12.678 14.338 1.00 93.19 202 GLY A C 1
ATOM 1419 O O . GLY A 1 202 ? -10.529 -13.168 15.313 1.00 93.19 202 GLY A O 1
ATOM 1420 N N . GLY A 1 203 ? -11.502 -11.408 14.318 1.00 92.25 203 GLY A N 1
ATOM 1421 C CA . GLY A 1 203 ? -11.269 -10.432 15.378 1.00 92.25 203 GLY A CA 1
ATOM 1422 C C . GLY A 1 203 ? -9.979 -9.624 15.211 1.00 92.25 203 GLY A C 1
ATOM 1423 O O . GLY A 1 203 ? -9.108 -9.936 14.399 1.00 92.25 203 GLY A O 1
ATOM 1424 N N . ILE A 1 204 ? -9.862 -8.563 16.011 1.00 94.06 204 ILE A N 1
ATOM 1425 C CA . ILE A 1 204 ? -8.679 -7.698 16.085 1.00 94.06 204 ILE A CA 1
ATOM 1426 C C . ILE A 1 204 ? -7.980 -7.961 17.422 1.00 94.06 204 ILE A C 1
ATOM 1428 O O . ILE A 1 204 ? -8.596 -7.848 18.482 1.00 94.06 204 ILE A O 1
ATOM 1432 N N . ARG A 1 205 ? -6.682 -8.284 17.384 1.00 91.31 205 ARG A N 1
ATOM 1433 C CA . ARG A 1 205 ? -5.835 -8.399 18.579 1.00 91.31 205 ARG A CA 1
ATOM 1434 C C . ARG A 1 205 ? -4.891 -7.204 18.657 1.00 91.31 205 ARG A C 1
ATOM 1436 O O . ARG A 1 205 ? -3.956 -7.110 17.868 1.00 91.31 205 ARG A O 1
ATOM 1443 N N . LEU A 1 206 ? -5.101 -6.339 19.643 1.00 86.81 206 LEU A N 1
ATOM 1444 C CA . LEU A 1 206 ? -4.202 -5.231 19.966 1.00 86.81 206 LEU A CA 1
ATOM 1445 C C . LEU A 1 206 ? -3.404 -5.594 21.221 1.00 86.81 206 LEU A C 1
ATOM 1447 O O . LEU A 1 206 ? -3.972 -6.048 22.213 1.00 86.81 206 LEU A O 1
ATOM 1451 N N . GLN A 1 207 ? -2.080 -5.459 21.161 1.00 86.00 207 GLN A N 1
ATOM 1452 C CA . GLN A 1 207 ? -1.208 -5.715 22.304 1.00 86.00 207 GLN A CA 1
ATOM 1453 C C . GLN A 1 207 ? -0.947 -4.405 23.048 1.00 86.00 207 GLN A C 1
ATOM 1455 O O . GLN A 1 207 ? -0.339 -3.497 22.492 1.00 86.00 207 GLN A O 1
ATOM 1460 N N . GLY A 1 208 ? -1.359 -4.343 24.314 1.00 80.19 208 GLY A N 1
ATOM 1461 C CA . GLY A 1 208 ? -1.205 -3.160 25.162 1.00 80.19 208 GLY A CA 1
ATOM 1462 C C . GLY A 1 208 ? -2.512 -2.390 25.352 1.00 80.19 208 GLY A C 1
ATOM 1463 O O . GLY A 1 208 ? -3.596 -2.910 25.090 1.00 80.19 208 GLY A O 1
ATOM 1464 N N . LEU A 1 209 ? -2.391 -1.162 25.855 1.00 69.25 209 LEU A N 1
ATOM 1465 C CA . LEU A 1 209 ? -3.514 -0.258 26.083 1.00 69.25 209 LEU A CA 1
ATOM 1466 C C . LEU A 1 209 ? -4.084 0.242 24.750 1.00 69.25 209 LEU A C 1
ATOM 1468 O O . LEU A 1 209 ? -3.334 0.651 23.865 1.00 69.25 209 LEU A O 1
ATOM 1472 N N . VAL A 1 210 ? -5.412 0.245 24.630 1.00 75.00 210 VAL A N 1
ATOM 1473 C CA . VAL A 1 210 ? -6.129 0.781 23.466 1.00 75.00 210 VAL A CA 1
ATOM 1474 C C . VAL A 1 210 ? -6.781 2.100 23.860 1.00 75.00 210 VAL A C 1
ATOM 1476 O O . VAL A 1 210 ? -7.543 2.145 24.821 1.00 75.00 210 VAL A O 1
ATOM 1479 N N . GLN A 1 211 ? -6.483 3.162 23.113 1.00 62.66 211 GLN A N 1
ATOM 1480 C CA . GLN A 1 211 ? -7.065 4.493 23.289 1.00 62.66 211 GLN A CA 1
ATOM 1481 C C . GLN A 1 211 ? -8.089 4.742 22.174 1.00 62.66 211 GLN A C 1
ATOM 1483 O O . GLN A 1 211 ? -7.780 4.511 21.006 1.00 62.66 211 GLN A O 1
ATOM 1488 N N . ILE A 1 212 ? -9.303 5.189 22.509 1.00 69.25 212 ILE A N 1
ATOM 1489 C CA . ILE A 1 212 ? -10.371 5.441 21.527 1.00 69.25 212 ILE A CA 1
ATOM 1490 C C . ILE A 1 212 ? -10.998 6.812 21.804 1.00 69.25 212 ILE A C 1
ATOM 1492 O O . ILE A 1 212 ? -11.510 7.033 22.900 1.00 69.25 212 ILE A O 1
ATOM 1496 N N . GLY A 1 213 ? -10.992 7.713 20.812 1.00 56.25 213 GLY A N 1
ATOM 1497 C CA . GLY A 1 213 ? -11.673 9.015 20.873 1.00 56.25 213 GLY A CA 1
ATOM 1498 C C . GLY A 1 213 ? -10.828 10.206 20.402 1.00 56.25 213 GLY A C 1
ATOM 1499 O O . GLY A 1 213 ? -9.644 10.069 20.111 1.00 56.25 213 GLY A O 1
ATOM 1500 N N . SER A 1 214 ? -11.463 11.381 20.313 1.00 49.66 214 SER A N 1
ATOM 1501 C CA . SER A 1 214 ? -10.827 12.665 19.986 1.00 49.66 214 SER A CA 1
ATOM 1502 C C . SER A 1 214 ? -10.729 13.526 21.251 1.00 49.66 214 SER A C 1
ATOM 1504 O O . SER A 1 214 ? -11.748 13.857 21.854 1.00 49.66 214 SER A O 1
ATOM 1506 N N . GLU A 1 215 ? -9.508 13.871 21.670 1.00 49.75 215 GLU A N 1
ATOM 1507 C CA . GLU A 1 215 ? -9.227 14.607 22.917 1.00 49.75 215 GLU A CA 1
ATOM 1508 C C . GLU A 1 215 ? -9.424 16.135 22.796 1.00 49.75 215 GLU A C 1
ATOM 1510 O O . GLU A 1 215 ? -9.165 16.867 23.748 1.00 49.75 215 GLU A O 1
ATOM 1515 N N . THR A 1 216 ? -9.896 16.665 21.659 1.00 42.84 216 THR A N 1
ATOM 1516 C CA . THR A 1 216 ? -9.811 18.108 21.338 1.00 42.84 216 THR A CA 1
ATOM 1517 C C . THR A 1 216 ? -10.662 19.059 22.195 1.00 42.84 216 THR A C 1
ATOM 1519 O O . THR A 1 216 ? -10.683 20.246 21.903 1.00 42.84 216 THR A O 1
ATOM 1522 N N . ASN A 1 217 ? -11.308 18.595 23.271 1.00 40.22 217 ASN A N 1
ATOM 1523 C CA . ASN A 1 217 ? -11.962 19.445 24.280 1.00 40.22 217 ASN A CA 1
ATOM 1524 C C . ASN A 1 217 ? -11.769 18.966 25.740 1.00 40.22 217 ASN A C 1
ATOM 1526 O O . ASN A 1 217 ? -12.435 19.479 26.639 1.00 40.22 217 ASN A O 1
ATOM 1530 N N . ALA A 1 218 ? -10.863 18.018 26.009 1.00 40.31 218 ALA A N 1
ATOM 1531 C CA . ALA A 1 218 ? -10.486 17.614 27.367 1.00 40.31 218 ALA A CA 1
ATOM 1532 C C . ALA A 1 218 ? -9.024 18.020 27.605 1.00 40.31 218 ALA A C 1
ATOM 1534 O O . ALA A 1 218 ? -8.146 17.680 26.820 1.00 40.31 218 ALA A O 1
ATOM 1535 N N . GLY A 1 219 ? -8.771 18.830 28.636 1.00 43.25 219 GLY A N 1
ATOM 1536 C CA . GLY A 1 219 ? -7.502 19.535 28.832 1.00 43.25 219 GLY A CA 1
ATOM 1537 C C . GLY A 1 219 ? -6.259 18.650 28.711 1.00 43.25 219 GLY A C 1
ATOM 1538 O O . GLY A 1 219 ? -6.049 17.784 29.546 1.00 43.25 219 GLY A O 1
ATOM 1539 N N . THR A 1 220 ? -5.452 18.913 27.679 1.00 46.03 220 THR A N 1
ATOM 1540 C CA . THR A 1 220 ? -3.991 18.716 27.515 1.00 46.03 220 THR A CA 1
ATOM 1541 C C . THR A 1 220 ? -3.278 17.567 28.254 1.00 46.03 220 THR A C 1
ATOM 1543 O O . THR A 1 220 ? -2.090 17.680 28.554 1.00 46.03 220 THR A O 1
ATOM 1546 N N . GLY A 1 221 ? -3.939 16.457 28.554 1.00 51.81 221 GLY A N 1
ATOM 1547 C CA . GLY A 1 221 ? -3.345 15.311 29.223 1.00 51.81 221 GLY A CA 1
ATOM 1548 C C . GLY A 1 221 ? -3.748 14.051 28.490 1.00 51.81 221 GLY A C 1
ATOM 1549 O O . GLY A 1 221 ? -4.926 13.738 28.434 1.00 51.81 221 GLY A O 1
ATOM 1550 N N . THR A 1 222 ? -2.751 13.341 27.974 1.00 50.69 222 THR A N 1
ATOM 1551 C CA . THR A 1 222 ? -2.830 12.042 27.298 1.00 50.69 222 THR A CA 1
ATOM 1552 C C . THR A 1 222 ? -3.507 11.022 28.218 1.00 50.69 222 THR A C 1
ATOM 1554 O O . THR A 1 222 ? -2.847 10.369 29.030 1.00 50.69 222 THR A O 1
ATOM 1557 N N . ARG A 1 223 ? -4.837 10.945 28.201 1.00 59.53 223 ARG A N 1
ATOM 1558 C CA . ARG A 1 223 ? -5.613 10.167 29.177 1.00 59.53 223 ARG A CA 1
ATOM 1559 C C . ARG A 1 223 ? -6.701 9.402 28.431 1.00 59.53 223 ARG A C 1
ATOM 1561 O O . ARG A 1 223 ? -7.754 9.962 28.147 1.00 59.53 223 ARG A O 1
ATOM 1568 N N . PRO A 1 224 ? -6.457 8.126 28.103 1.00 59.69 224 PRO A N 1
ATOM 1569 C CA . PRO A 1 224 ? -7.379 7.371 27.273 1.00 59.69 224 PRO A CA 1
ATOM 1570 C C . PRO A 1 224 ? -8.604 6.889 28.038 1.00 59.69 224 PRO A C 1
ATOM 1572 O O . PRO A 1 224 ? -8.533 6.609 29.234 1.00 59.69 224 PRO A O 1
ATOM 1575 N N . ILE A 1 225 ? -9.701 6.697 27.302 1.00 72.50 225 ILE A N 1
ATOM 1576 C CA . ILE A 1 225 ? -10.856 5.942 27.788 1.00 72.50 225 ILE A CA 1
ATOM 1577 C C . ILE A 1 225 ? -10.461 4.464 27.887 1.00 72.50 225 ILE A C 1
ATOM 1579 O O . ILE A 1 225 ? -10.090 3.848 26.887 1.00 72.50 225 ILE A O 1
ATOM 1583 N N . LEU A 1 226 ? -10.576 3.886 29.082 1.00 71.38 226 LEU A N 1
ATOM 1584 C CA . LEU A 1 226 ? -10.347 2.466 29.341 1.00 71.38 226 LEU A CA 1
ATOM 1585 C C . LEU A 1 226 ? -11.683 1.718 29.324 1.00 71.38 226 LEU A C 1
ATOM 1587 O O . LEU A 1 226 ? -12.552 2.009 30.140 1.00 71.38 226 LEU A O 1
ATOM 1591 N N . VAL A 1 227 ? -11.825 0.704 28.469 1.00 79.38 227 VAL A N 1
ATOM 1592 C CA . VAL A 1 227 ? -12.929 -0.272 28.536 1.00 79.38 227 VAL A CA 1
ATOM 1593 C C . VAL A 1 227 ? -12.342 -1.645 28.836 1.00 79.38 227 VAL A C 1
ATOM 1595 O O . VAL A 1 227 ? -11.494 -2.132 28.090 1.00 79.38 227 VAL A O 1
ATOM 1598 N N . ARG A 1 228 ? -12.782 -2.296 29.919 1.00 75.81 228 ARG A N 1
ATOM 1599 C CA . ARG A 1 228 ? -12.303 -3.643 30.276 1.00 75.81 228 ARG A CA 1
ATOM 1600 C C . ARG A 1 228 ? -13.397 -4.545 30.818 1.00 75.81 228 ARG A C 1
ATOM 1602 O O . ARG A 1 228 ? -14.400 -4.089 31.363 1.00 75.81 228 ARG A O 1
ATOM 1609 N N . ARG A 1 229 ? -13.144 -5.850 30.745 1.00 78.31 229 ARG A N 1
ATOM 1610 C CA . ARG A 1 229 ? -13.898 -6.860 31.489 1.00 78.31 229 ARG A CA 1
ATOM 1611 C C . ARG A 1 229 ? -13.536 -6.798 32.977 1.00 78.31 229 ARG A C 1
ATOM 1613 O O . ARG A 1 229 ? -12.395 -6.514 33.349 1.00 78.31 229 ARG A O 1
ATOM 1620 N N . VAL A 1 230 ? -14.518 -7.057 33.828 1.00 84.19 230 VAL A N 1
ATOM 1621 C CA . VAL A 1 230 ? -14.364 -7.188 35.276 1.00 84.19 230 VAL A CA 1
ATOM 1622 C C . VAL A 1 230 ? -14.657 -8.632 35.652 1.00 84.19 230 VAL A C 1
ATOM 1624 O O . VAL A 1 230 ? -15.721 -9.147 35.318 1.00 84.19 230 VAL A O 1
ATOM 1627 N N . GLU A 1 231 ? -13.724 -9.259 36.365 1.00 88.12 231 GLU A N 1
ATOM 1628 C CA . GLU A 1 231 ? -13.894 -10.569 36.994 1.00 88.12 231 GLU A CA 1
ATOM 1629 C C . GLU A 1 231 ? -13.400 -1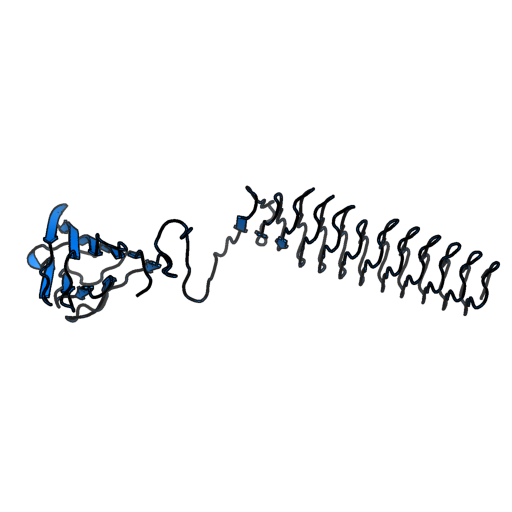0.463 38.440 1.00 88.12 231 GLU A C 1
ATOM 1631 O O . GLU A 1 231 ? -12.203 -10.366 38.700 1.00 88.12 231 GLU A O 1
ATOM 1636 N N . SER A 1 232 ? -14.329 -10.408 39.392 1.00 89.94 232 SER A N 1
ATOM 1637 C CA . SER A 1 232 ? -14.029 -10.354 40.821 1.00 89.94 232 SER A CA 1
ATOM 1638 C C . SER A 1 232 ? -14.466 -11.661 41.471 1.00 89.94 232 SER A C 1
ATOM 1640 O O . SER A 1 232 ? -15.604 -11.824 41.914 1.00 89.94 232 SER A O 1
ATOM 1642 N N . THR A 1 233 ? -13.536 -12.611 41.482 1.00 90.06 233 THR A N 1
ATOM 1643 C CA . THR A 1 233 ? -13.735 -13.981 41.975 1.00 90.06 233 THR A CA 1
ATOM 1644 C C . THR A 1 233 ? -13.048 -14.239 43.315 1.00 90.06 233 THR A C 1
ATOM 1646 O O . THR A 1 233 ? -13.201 -15.313 43.877 1.00 90.06 233 THR A O 1
ATOM 1649 N N . ASP A 1 234 ? -12.282 -13.277 43.826 1.00 89.62 234 ASP A N 1
ATOM 1650 C CA . ASP A 1 234 ? -11.686 -13.292 45.162 1.00 89.62 234 ASP A CA 1
ATOM 1651 C C . ASP A 1 234 ? -12.421 -12.251 46.007 1.00 89.62 234 ASP A C 1
ATOM 1653 O O . ASP A 1 234 ? -12.356 -11.055 45.715 1.00 89.62 234 ASP A O 1
ATOM 1657 N N . ASN A 1 235 ? -13.167 -12.711 47.011 1.00 93.06 235 ASN A N 1
ATOM 1658 C CA . ASN A 1 235 ? -13.961 -11.854 47.885 1.00 93.06 235 ASN A CA 1
ATOM 1659 C C . ASN A 1 235 ? -13.210 -11.405 49.141 1.00 93.06 235 ASN A C 1
ATOM 1661 O O . ASN A 1 235 ? -13.827 -10.767 49.990 1.00 93.06 235 ASN A O 1
ATOM 1665 N N . SER A 1 236 ? -11.911 -11.703 49.263 1.00 93.88 236 SER A N 1
ATOM 1666 C CA . SER A 1 236 ? -11.100 -11.241 50.392 1.00 93.88 236 SER A CA 1
ATOM 1667 C C . SER A 1 236 ? -11.231 -9.718 50.565 1.00 93.88 236 SER A C 1
ATOM 1669 O O . SER A 1 236 ? -11.189 -8.990 49.563 1.00 93.88 236 SER A O 1
ATOM 1671 N N . PRO A 1 237 ? -11.356 -9.203 51.803 1.00 94.50 237 PRO A N 1
ATOM 1672 C CA . PRO A 1 237 ? -11.435 -7.767 52.039 1.00 94.50 237 PRO A CA 1
ATOM 1673 C C . PRO A 1 237 ? -10.260 -7.023 51.397 1.00 94.50 237 PRO A C 1
ATOM 1675 O O . PRO A 1 237 ? -9.109 -7.455 51.483 1.00 94.50 237 PRO A O 1
ATOM 1678 N N . GLY A 1 238 ? -10.549 -5.900 50.745 1.00 87.69 238 GLY A N 1
ATOM 1679 C CA . GLY A 1 238 ? -9.536 -5.030 50.148 1.00 87.69 238 GLY A CA 1
ATOM 1680 C C . GLY A 1 238 ? -9.153 -5.357 48.702 1.00 87.69 238 GLY A C 1
ATOM 1681 O O . GLY A 1 238 ? -8.361 -4.633 48.095 1.00 87.69 238 GLY A O 1
ATOM 1682 N N . LYS A 1 239 ? -9.710 -6.419 48.106 1.00 90.31 239 LYS A N 1
ATOM 1683 C CA . LYS A 1 239 ? -9.449 -6.756 46.698 1.00 90.31 239 LYS A CA 1
ATOM 1684 C C . LYS A 1 239 ? -10.042 -5.697 45.776 1.00 90.31 239 LYS A C 1
ATOM 1686 O O . LYS A 1 239 ? -11.251 -5.475 45.776 1.00 90.31 239 LYS A O 1
ATOM 1691 N N . VAL A 1 240 ? -9.180 -5.050 44.993 1.00 91.12 240 VAL A N 1
ATOM 1692 C CA . VAL A 1 240 ? -9.546 -3.930 44.117 1.00 91.12 240 VAL A CA 1
ATOM 1693 C C . VAL A 1 240 ? -10.208 -4.440 42.845 1.00 91.12 240 VAL A C 1
ATOM 1695 O O . VAL A 1 240 ? -9.628 -5.226 42.101 1.00 91.12 240 VAL A O 1
ATOM 1698 N N . VAL A 1 241 ? -11.414 -3.946 42.583 1.00 88.75 241 VAL A N 1
ATOM 1699 C CA . VAL A 1 241 ? -12.207 -4.263 41.395 1.00 88.75 241 VAL A CA 1
ATOM 1700 C C . VAL A 1 241 ? -12.110 -3.169 40.351 1.00 88.75 241 VAL A C 1
ATOM 1702 O O . VAL A 1 241 ? -12.079 -3.500 39.171 1.00 88.75 241 VAL A O 1
ATOM 1705 N N . ALA A 1 242 ? -12.033 -1.898 40.754 1.00 89.25 242 ALA A N 1
ATOM 1706 C CA . ALA A 1 242 ? -11.886 -0.735 39.878 1.00 89.25 242 ALA A CA 1
ATOM 1707 C C . ALA A 1 242 ? -11.290 0.463 40.629 1.00 89.25 242 ALA A C 1
ATOM 1709 O O . ALA A 1 242 ? -11.325 0.497 41.860 1.00 89.25 242 ALA A O 1
ATOM 1710 N N . ARG A 1 243 ? -10.762 1.443 39.889 1.00 88.38 243 ARG A N 1
ATOM 1711 C CA . ARG A 1 243 ? -10.155 2.664 40.432 1.00 88.38 243 ARG A CA 1
ATOM 1712 C C . ARG A 1 243 ? -10.652 3.900 39.680 1.00 88.38 243 ARG A C 1
ATOM 1714 O O . ARG A 1 243 ? -11.049 3.776 38.523 1.00 88.38 243 ARG A O 1
ATOM 1721 N N . ALA A 1 244 ? -10.655 5.042 40.353 1.00 84.88 244 ALA A N 1
ATOM 1722 C CA . ALA A 1 244 ? -10.833 6.377 39.783 1.00 84.88 244 ALA A CA 1
ATOM 1723 C C . ALA A 1 244 ? -10.066 7.347 40.686 1.00 84.88 244 ALA A C 1
ATOM 1725 O O . ALA A 1 244 ? -10.393 7.476 41.862 1.00 84.88 244 ALA A O 1
ATOM 1726 N N . GLU A 1 245 ? -9.020 7.983 40.176 1.00 79.69 245 GLU A N 1
ATOM 1727 C CA . GLU A 1 245 ? -8.040 8.739 40.965 1.00 79.69 245 GLU A CA 1
ATOM 1728 C C . GLU A 1 245 ? -7.526 7.996 42.210 1.00 79.69 245 GLU A C 1
ATOM 1730 O O . GLU A 1 245 ? -6.826 6.991 42.117 1.00 79.69 245 GLU A O 1
ATOM 1735 N N . ASP A 1 246 ? -7.839 8.527 43.386 1.00 83.44 246 ASP A N 1
ATOM 1736 C CA . ASP A 1 246 ? -7.481 8.003 44.695 1.00 83.44 246 ASP A CA 1
ATOM 1737 C C . ASP A 1 246 ? -8.623 7.181 45.315 1.00 83.44 246 ASP A C 1
ATOM 1739 O O . ASP A 1 246 ? -8.615 6.895 46.515 1.00 83.44 246 ASP A O 1
ATOM 1743 N N . MET A 1 247 ? -9.629 6.836 44.511 1.00 87.69 247 MET A N 1
ATOM 1744 C CA . MET A 1 247 ? -10.777 6.039 44.907 1.00 87.69 247 MET A CA 1
ATOM 1745 C C . MET A 1 247 ? -10.648 4.612 44.391 1.00 87.69 247 MET A C 1
ATOM 1747 O O . MET A 1 247 ? -10.256 4.373 43.248 1.00 87.69 247 MET A O 1
ATOM 1751 N N . GLN A 1 248 ? -11.024 3.643 45.221 1.00 91.19 248 GLN A N 1
ATOM 1752 C CA . GLN A 1 248 ? -10.982 2.229 44.862 1.00 91.19 248 GLN A CA 1
ATOM 1753 C C . GLN A 1 248 ? -12.303 1.551 45.204 1.00 91.19 248 GLN A C 1
ATOM 1755 O O . GLN A 1 248 ? -12.710 1.543 46.365 1.00 91.19 248 GLN A O 1
ATOM 1760 N N . LEU A 1 249 ? -12.933 0.931 44.207 1.00 92.69 249 LEU A N 1
ATOM 1761 C CA . LEU A 1 249 ? -14.002 -0.035 44.434 1.00 92.69 249 LEU A CA 1
ATOM 1762 C C . LEU A 1 249 ? -13.355 -1.344 44.879 1.00 92.69 249 LEU A C 1
ATOM 1764 O O . LEU A 1 249 ? -12.596 -1.946 44.116 1.00 92.69 249 LEU A O 1
ATOM 1768 N N . GLN A 1 250 ? -13.650 -1.781 46.096 1.00 94.56 250 GLN A N 1
ATOM 1769 C CA . GLN A 1 250 ? -13.062 -2.970 46.701 1.00 94.56 250 GLN A CA 1
ATOM 1770 C C . GLN A 1 250 ? -14.129 -3.936 47.214 1.00 94.56 250 GLN A C 1
ATOM 1772 O O . GLN A 1 250 ? -15.258 -3.549 47.520 1.00 94.56 250 GLN A O 1
ATOM 1777 N N . ARG A 1 251 ? -13.737 -5.204 47.341 1.00 93.50 251 ARG A N 1
ATOM 1778 C CA . ARG A 1 251 ? -14.501 -6.219 48.072 1.00 93.50 251 ARG A CA 1
ATOM 1779 C C . ARG A 1 251 ? -14.444 -5.956 49.574 1.00 93.50 251 ARG A C 1
ATOM 1781 O O . ARG A 1 251 ? -13.396 -5.574 50.095 1.00 93.50 251 ARG A O 1
ATOM 1788 N N . ASP A 1 252 ? -15.558 -6.194 50.259 1.00 93.69 252 ASP A N 1
ATOM 1789 C CA . ASP A 1 252 ? -15.692 -5.977 51.707 1.00 93.69 252 ASP A CA 1
ATOM 1790 C C . ASP A 1 252 ? -15.468 -7.246 52.555 1.00 93.69 252 ASP A C 1
ATOM 1792 O O . ASP A 1 252 ? -15.491 -7.173 53.781 1.00 93.69 252 ASP A O 1
ATOM 1796 N N . GLY A 1 253 ? -15.229 -8.402 51.923 1.00 92.50 253 GLY A N 1
ATOM 1797 C CA . GLY A 1 253 ? -15.127 -9.706 52.592 1.00 92.50 253 GLY A CA 1
ATOM 1798 C C . GLY A 1 253 ? -16.353 -10.596 52.427 1.00 92.50 253 GLY A C 1
ATOM 1799 O O . GLY A 1 253 ? -16.262 -11.813 52.586 1.00 92.50 253 GLY A O 1
ATOM 1800 N N . SER A 1 254 ? -17.502 -10.008 52.109 1.00 94.12 254 SER A N 1
ATOM 1801 C CA . SER A 1 254 ? -18.765 -10.722 51.997 1.00 94.12 254 SER A CA 1
ATOM 1802 C C . SER A 1 254 ? -19.037 -11.212 50.574 1.00 94.12 254 SER A C 1
ATOM 1804 O O . SER A 1 254 ? -18.277 -10.988 49.623 1.00 94.12 254 SER A O 1
ATOM 1806 N N . THR A 1 255 ? -20.137 -11.940 50.433 1.00 90.62 255 THR A N 1
ATOM 1807 C CA . THR A 1 255 ? -20.526 -12.575 49.182 1.00 90.62 255 THR A CA 1
ATOM 1808 C C . THR A 1 255 ? -20.977 -11.520 48.159 1.00 90.62 255 THR A C 1
ATOM 1810 O O . THR A 1 255 ? -20.514 -11.511 47.014 1.00 90.62 255 THR A O 1
ATOM 1813 N N . GLY A 1 256 ? -21.834 -10.586 48.578 1.00 86.31 256 GLY A N 1
ATOM 1814 C CA . GLY A 1 256 ? -22.415 -9.545 47.732 1.00 86.31 256 GLY A CA 1
ATOM 1815 C C . GLY A 1 256 ? -21.916 -8.119 47.974 1.00 86.31 256 GLY A C 1
ATOM 1816 O O . GLY A 1 256 ? -22.358 -7.215 47.267 1.00 86.31 256 GLY A O 1
ATOM 1817 N N . GLY A 1 257 ? -21.052 -7.900 48.964 1.00 89.81 257 GLY A N 1
ATOM 1818 C CA . GLY A 1 257 ? -20.717 -6.562 49.436 1.00 89.81 257 GLY A CA 1
ATOM 1819 C C . GLY A 1 257 ? -19.521 -5.897 48.756 1.00 89.81 257 GLY A C 1
ATOM 1820 O O . GLY A 1 257 ? -18.563 -6.534 48.298 1.00 89.81 257 GLY A O 1
ATOM 1821 N N . PHE A 1 258 ? -19.605 -4.569 48.700 1.00 93.56 258 PHE A N 1
ATOM 1822 C CA . PHE A 1 258 ? -18.612 -3.687 48.095 1.00 93.56 258 PHE A CA 1
ATOM 1823 C C . PHE A 1 258 ? -18.455 -2.412 48.908 1.00 93.56 258 PHE A C 1
ATOM 1825 O O . PHE A 1 258 ? -19.422 -1.865 49.442 1.00 93.56 258 PHE A O 1
ATOM 1832 N N . VAL A 1 259 ? -17.233 -1.893 48.915 1.00 94.12 259 VAL A N 1
ATOM 1833 C CA . VAL A 1 259 ? -16.894 -0.598 49.503 1.00 94.12 259 VAL A CA 1
ATOM 1834 C C . VAL A 1 259 ? -16.161 0.276 48.496 1.00 94.12 259 VAL A C 1
ATOM 1836 O O . VAL A 1 259 ? -15.476 -0.213 47.599 1.00 94.12 259 VAL A O 1
ATOM 1839 N N . ILE A 1 260 ? -16.286 1.585 48.674 1.00 92.81 260 ILE A N 1
ATOM 1840 C CA . ILE A 1 260 ? -15.444 2.592 48.041 1.00 92.81 260 ILE A CA 1
ATOM 1841 C C . ILE A 1 260 ? -14.499 3.143 49.098 1.00 92.81 260 ILE A C 1
ATOM 1843 O O . ILE A 1 260 ? -14.924 3.742 50.090 1.00 92.81 260 ILE A O 1
ATOM 1847 N N . ILE A 1 261 ? -13.208 2.931 48.868 1.00 91.00 261 ILE A N 1
ATOM 1848 C CA . ILE A 1 261 ? -12.139 3.509 49.675 1.00 91.00 261 ILE A CA 1
ATOM 1849 C C . ILE A 1 261 ? -11.706 4.816 49.032 1.00 91.00 261 ILE A C 1
ATOM 1851 O O . ILE A 1 261 ? -11.324 4.812 47.865 1.00 91.00 261 ILE A O 1
ATOM 1855 N N . THR A 1 262 ? -11.722 5.909 49.791 1.00 89.38 262 THR A N 1
ATOM 1856 C CA . THR A 1 262 ? -11.058 7.163 49.418 1.00 89.38 262 THR A CA 1
ATOM 1857 C C . THR A 1 262 ? -9.707 7.249 50.126 1.00 89.38 262 THR A C 1
ATOM 1859 O O . THR A 1 262 ? -9.623 6.978 51.323 1.00 89.38 262 THR A O 1
ATOM 1862 N N . GLN A 1 263 ? -8.632 7.579 49.403 1.00 82.69 263 GLN A N 1
ATOM 1863 C CA . GLN A 1 263 ? -7.261 7.461 49.925 1.00 82.69 263 GLN A CA 1
ATOM 1864 C C . GLN A 1 263 ? -6.566 8.798 50.211 1.00 82.69 263 GLN A C 1
ATOM 1866 O O . GLN A 1 263 ? -5.526 8.806 50.868 1.00 82.69 263 GLN A O 1
ATOM 1871 N N . SER A 1 264 ? -7.117 9.927 49.760 1.00 80.88 264 SER A N 1
ATOM 1872 C CA . SER A 1 264 ? -6.508 11.249 49.953 1.00 80.88 264 SER A CA 1
ATOM 1873 C C . SER A 1 264 ? -7.482 12.306 50.482 1.00 80.88 264 SER A C 1
ATOM 1875 O O . SER A 1 264 ? -8.699 12.101 50.515 1.00 80.88 264 SER A O 1
ATOM 1877 N N . ASN A 1 265 ? -6.931 13.456 50.885 1.00 81.88 265 ASN A N 1
ATOM 1878 C CA . ASN A 1 265 ? -7.679 14.631 51.331 1.00 81.88 265 ASN A CA 1
ATOM 1879 C C . ASN A 1 265 ? -8.182 15.471 50.138 1.00 81.88 265 ASN A C 1
ATOM 1881 O O . ASN A 1 265 ? -7.711 16.588 49.925 1.00 81.88 265 ASN A O 1
ATOM 1885 N N . ARG A 1 266 ? -9.097 14.925 49.329 1.00 75.38 266 ARG A N 1
ATOM 1886 C CA . ARG A 1 266 ? -9.625 15.570 48.110 1.00 75.38 266 ARG A CA 1
ATOM 1887 C C . ARG A 1 266 ? -11.128 15.840 48.200 1.00 75.38 266 ARG A C 1
ATOM 1889 O O . ARG A 1 266 ? -11.886 15.020 48.710 1.00 75.38 266 ARG A O 1
ATOM 1896 N N . ALA A 1 267 ? -11.550 17.013 47.730 1.00 78.31 267 ALA A N 1
ATOM 1897 C CA . ALA A 1 267 ? -12.958 17.413 47.659 1.00 78.31 267 ALA A CA 1
ATOM 1898 C C . ALA A 1 267 ? -13.625 16.915 46.364 1.00 78.31 267 ALA A C 1
ATOM 1900 O O . ALA A 1 267 ? -12.961 16.324 45.523 1.00 78.31 267 ALA A O 1
ATOM 1901 N N . ASN A 1 268 ? -14.931 17.167 46.215 1.00 79.12 268 ASN A N 1
ATOM 1902 C CA . ASN A 1 268 ? -15.701 16.993 44.969 1.00 79.12 268 ASN A CA 1
ATOM 1903 C C . ASN A 1 268 ? -15.853 15.560 44.428 1.00 79.12 268 ASN A C 1
ATOM 1905 O O . ASN A 1 268 ? -16.338 15.347 43.317 1.00 79.12 268 ASN A O 1
ATOM 1909 N N . ARG A 1 269 ? -15.536 14.567 45.257 1.00 84.31 269 ARG A N 1
ATOM 1910 C CA . ARG A 1 269 ? -15.739 13.155 44.942 1.00 84.31 269 ARG A CA 1
ATOM 1911 C C . ARG A 1 269 ? -17.202 12.764 45.085 1.00 84.31 269 ARG A C 1
ATOM 1913 O O . ARG A 1 269 ? -17.855 13.080 46.085 1.00 84.31 269 ARG A O 1
ATOM 1920 N N . SER A 1 270 ? -17.687 12.013 44.108 1.00 85.75 270 SER A N 1
ATOM 1921 C CA . SER A 1 270 ? -19.043 11.479 44.100 1.00 85.75 270 SER A CA 1
ATOM 1922 C C . SER A 1 270 ? -19.039 9.967 43.927 1.00 85.75 270 SER A C 1
ATOM 1924 O O . SER A 1 270 ? -18.126 9.384 43.337 1.00 85.75 270 SER A O 1
ATOM 1926 N N . LEU A 1 271 ? -20.076 9.342 44.471 1.00 88.44 271 LEU A N 1
ATOM 1927 C CA . LEU A 1 271 ? -20.394 7.939 44.281 1.00 88.44 271 LEU A CA 1
ATOM 1928 C C . LEU A 1 271 ? -21.898 7.830 44.069 1.00 88.44 271 LEU A C 1
ATOM 1930 O O . LEU A 1 271 ? -22.673 8.203 44.946 1.00 88.44 271 LEU A O 1
ATOM 1934 N N . SER A 1 272 ? -22.2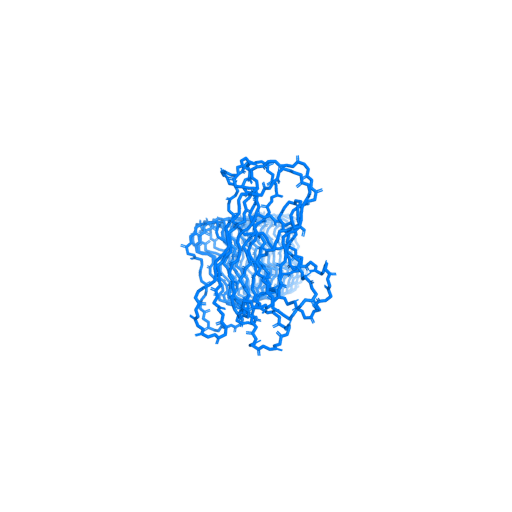93 7.258 42.940 1.00 90.88 272 SER A N 1
ATOM 1935 C CA . SER A 1 272 ? -23.673 6.879 42.667 1.00 90.88 272 SER A CA 1
ATOM 1936 C C . SER A 1 272 ? -23.707 5.411 42.282 1.00 90.88 272 SER A C 1
ATOM 1938 O O . SER A 1 272 ? -23.085 5.019 41.296 1.00 90.88 272 SER A O 1
ATOM 1940 N N . ALA A 1 273 ? -24.417 4.599 43.059 1.00 93.06 273 ALA A N 1
ATOM 1941 C CA . ALA A 1 273 ? -24.597 3.186 42.791 1.00 93.06 273 ALA A CA 1
ATOM 1942 C C . ALA A 1 273 ? -26.079 2.815 42.811 1.00 93.06 273 ALA A C 1
ATOM 1944 O O . ALA A 1 273 ? -26.845 3.209 43.690 1.00 93.06 273 ALA A O 1
ATOM 1945 N N . PHE A 1 274 ? -26.478 2.011 41.837 1.00 95.12 274 PHE A N 1
ATOM 1946 C CA . PHE A 1 274 ? -27.827 1.484 41.728 1.00 95.12 274 PHE A CA 1
ATOM 1947 C C . PHE A 1 274 ? -27.767 0.021 41.318 1.00 95.12 274 PHE A C 1
ATOM 1949 O O . PHE A 1 274 ? -27.043 -0.350 40.396 1.00 95.12 274 PHE A O 1
ATOM 1956 N N . GLY A 1 275 ? -28.538 -0.813 41.997 1.00 93.94 275 GLY A N 1
ATOM 1957 C CA . GLY A 1 275 ? -28.592 -2.240 41.759 1.00 93.94 275 GLY A CA 1
ATOM 1958 C C . GLY A 1 275 ? -29.963 -2.838 42.015 1.00 93.94 275 GLY A C 1
ATOM 1959 O O . GLY A 1 275 ? -30.921 -2.156 42.372 1.00 93.94 275 GLY A O 1
ATOM 1960 N N . ILE A 1 276 ? -30.039 -4.145 41.812 1.00 94.94 276 ILE A N 1
ATOM 1961 C CA . ILE A 1 276 ? -31.222 -4.973 42.024 1.00 94.94 276 ILE A CA 1
ATOM 1962 C C . ILE A 1 276 ? -30.815 -6.118 42.947 1.00 94.94 276 ILE A C 1
ATOM 1964 O O . ILE A 1 276 ? -29.754 -6.729 42.766 1.00 94.94 276 ILE A O 1
ATOM 1968 N N . ASN A 1 277 ? -31.635 -6.403 43.954 1.00 94.62 277 ASN A N 1
ATOM 1969 C CA . ASN A 1 277 ? -31.425 -7.544 44.837 1.00 94.62 277 ASN A CA 1
ATOM 1970 C C . ASN A 1 277 ? -32.011 -8.846 44.275 1.00 94.62 277 ASN A C 1
ATOM 1972 O O . ASN A 1 277 ? -32.689 -8.868 43.251 1.00 94.62 277 ASN A O 1
ATOM 1976 N N . SER A 1 278 ? -31.753 -9.959 44.955 1.00 93.62 278 SER A N 1
ATOM 1977 C CA . SER A 1 278 ? -32.225 -11.284 44.538 1.00 93.62 278 SER A CA 1
ATOM 1978 C C . SER A 1 278 ? -33.751 -11.438 44.472 1.00 93.62 278 SER A C 1
ATOM 1980 O O . SER A 1 278 ? -34.220 -12.356 43.803 1.00 93.62 278 SER A O 1
ATOM 1982 N N . SER A 1 279 ? -34.526 -10.555 45.116 1.00 94.62 279 SER A N 1
ATOM 1983 C CA . SER A 1 279 ? -35.991 -10.523 45.011 1.00 94.62 279 SER A CA 1
ATOM 1984 C C . SER A 1 279 ? -36.508 -9.589 43.910 1.00 94.62 279 SER A C 1
ATOM 1986 O O . SER A 1 279 ? -37.718 -9.464 43.739 1.00 94.62 279 SER A O 1
ATOM 1988 N N . GLY A 1 280 ? -35.615 -8.942 43.155 1.00 90.94 280 GLY A N 1
ATOM 1989 C CA . GLY A 1 280 ? -35.965 -8.009 42.083 1.00 90.94 280 GLY A CA 1
ATOM 1990 C C . GLY A 1 280 ? -36.247 -6.579 42.555 1.00 90.94 280 GLY A C 1
ATOM 1991 O O . GLY A 1 280 ? -36.631 -5.741 41.742 1.00 90.94 280 GLY A O 1
ATOM 1992 N N . ALA A 1 281 ? -36.058 -6.271 43.840 1.00 95.12 281 ALA A N 1
ATOM 1993 C CA . ALA A 1 281 ? -36.250 -4.926 44.364 1.00 95.12 281 ALA A CA 1
ATOM 1994 C C . ALA A 1 281 ? -35.025 -4.033 44.076 1.00 95.12 281 ALA A C 1
ATOM 1996 O O . ALA A 1 281 ? -33.882 -4.494 44.193 1.00 95.12 281 ALA A O 1
ATOM 1997 N N . PRO A 1 282 ? -35.239 -2.751 43.726 1.00 93.94 282 PRO A N 1
ATOM 1998 C CA . PRO A 1 282 ? -34.153 -1.808 43.511 1.00 93.94 282 PRO A CA 1
ATOM 1999 C C . PRO A 1 282 ? -33.452 -1.462 44.829 1.00 93.94 282 PRO A C 1
ATOM 2001 O O . PRO A 1 282 ? -34.092 -1.269 45.863 1.00 93.94 282 PRO A O 1
ATOM 2004 N N . VAL A 1 283 ? -32.128 -1.337 44.778 1.00 92.19 283 VAL A N 1
ATOM 2005 C CA . VAL A 1 283 ? -31.274 -0.925 45.895 1.00 92.19 283 VAL A CA 1
ATOM 2006 C C . VAL A 1 283 ? -30.342 0.164 45.383 1.00 92.19 283 VAL A C 1
ATOM 2008 O O . VAL A 1 283 ? -29.580 -0.061 44.449 1.00 92.19 283 VAL A O 1
ATOM 2011 N N . GLY A 1 284 ? -30.402 1.354 45.971 1.00 87.06 284 GLY A N 1
ATOM 2012 C CA . GLY A 1 284 ? -29.574 2.486 45.562 1.00 87.06 284 GLY A CA 1
ATOM 2013 C C . GLY A 1 284 ? -28.784 3.053 46.729 1.00 87.06 284 GLY A C 1
ATOM 2014 O O . GLY A 1 284 ? -29.279 3.094 47.856 1.00 87.06 284 GLY A O 1
ATOM 2015 N N . THR A 1 285 ? -27.576 3.519 46.446 1.00 83.50 285 THR A N 1
ATOM 2016 C CA . THR A 1 285 ? -26.765 4.319 47.360 1.00 83.50 285 THR A CA 1
ATOM 2017 C C . THR A 1 285 ? -26.173 5.503 46.599 1.00 83.50 285 THR A C 1
ATOM 2019 O O . THR A 1 285 ? -25.706 5.375 45.471 1.00 83.50 285 THR A O 1
ATOM 2022 N N . ASN A 1 286 ? -26.241 6.693 47.190 1.00 78.94 286 ASN A N 1
ATOM 2023 C CA . ASN A 1 286 ? -25.685 7.907 46.603 1.00 78.94 286 ASN A CA 1
ATOM 2024 C C . ASN A 1 286 ? -25.018 8.712 47.715 1.00 78.94 286 ASN A C 1
ATOM 2026 O O . ASN A 1 286 ? -25.647 8.987 48.738 1.00 78.94 286 ASN A O 1
ATOM 2030 N N . PHE A 1 287 ? -23.749 9.057 47.523 1.00 73.81 287 PHE A N 1
ATOM 2031 C CA . PHE A 1 287 ? -22.944 9.749 48.518 1.00 73.81 287 PHE A CA 1
ATOM 2032 C C . PHE A 1 287 ? -22.190 10.915 47.883 1.00 73.81 287 PHE A C 1
ATOM 2034 O O . PHE A 1 287 ? -21.499 10.756 46.874 1.00 73.81 287 PHE A O 1
ATOM 2041 N N . THR A 1 288 ? -22.220 12.062 48.560 1.00 70.19 288 THR A N 1
ATOM 2042 C CA . THR A 1 288 ? -21.113 13.019 48.484 1.00 70.19 288 THR A CA 1
ATOM 2043 C C . THR A 1 288 ? -20.053 12.540 49.459 1.00 70.19 288 THR A C 1
ATOM 2045 O O . THR A 1 288 ? -20.316 12.424 50.657 1.00 70.19 288 THR A O 1
ATOM 2048 N N . LEU A 1 289 ? -18.871 12.206 48.954 1.00 78.25 289 LEU A N 1
ATOM 2049 C CA . LEU A 1 289 ? -17.845 11.584 49.781 1.00 78.25 289 LEU A CA 1
ATOM 2050 C C . LEU A 1 289 ? -17.102 12.640 50.600 1.00 78.25 289 LEU A C 1
ATOM 2052 O O . LEU A 1 289 ? -16.808 13.734 50.113 1.00 78.25 289 LEU A O 1
ATOM 2056 N N . ALA A 1 290 ? -16.796 12.299 51.855 1.00 72.94 290 ALA A N 1
ATOM 2057 C CA . ALA A 1 290 ? -16.029 13.160 52.749 1.00 72.94 290 ALA A CA 1
ATOM 2058 C C . ALA A 1 290 ? -14.671 13.514 52.132 1.00 72.94 290 ALA A C 1
ATOM 2060 O O . ALA A 1 290 ? -14.138 12.759 51.323 1.00 72.94 290 ALA A O 1
ATOM 2061 N N . THR A 1 291 ? -14.083 14.642 52.531 1.00 76.19 291 THR A N 1
ATOM 2062 C CA . THR A 1 291 ? -12.749 15.048 52.066 1.00 76.19 291 THR A CA 1
ATOM 2063 C C . THR A 1 291 ? -11.647 14.149 52.613 1.00 76.19 291 THR A C 1
ATOM 2065 O O . THR A 1 291 ? -10.705 13.865 51.887 1.00 76.19 291 THR A O 1
ATOM 2068 N N . ALA A 1 292 ? -11.769 13.652 53.844 1.00 83.25 292 ALA A N 1
ATOM 2069 C CA . ALA A 1 292 ? -10.791 12.753 54.455 1.00 83.25 292 ALA A CA 1
ATOM 2070 C C . ALA A 1 292 ? -10.842 11.318 53.878 1.00 83.25 292 ALA A C 1
ATOM 2072 O O . ALA A 1 292 ? -11.889 10.899 53.368 1.00 83.25 292 ALA A O 1
ATOM 2073 N N . PRO A 1 293 ? -9.745 10.537 53.978 1.00 87.38 293 PRO A N 1
ATOM 2074 C CA . PRO A 1 293 ? -9.758 9.111 53.676 1.00 87.38 293 PRO A CA 1
ATOM 2075 C C . PRO A 1 293 ? -10.845 8.376 54.461 1.00 87.38 293 PRO A C 1
ATOM 2077 O O . PRO A 1 293 ? -10.985 8.558 55.671 1.00 87.38 293 PRO A O 1
ATOM 2080 N N . SER A 1 294 ? -11.631 7.553 53.775 1.00 89.00 294 SER A N 1
ATOM 2081 C CA . SER A 1 294 ? -12.804 6.899 54.355 1.00 89.00 294 SER A CA 1
ATOM 2082 C C . SER A 1 294 ? -13.146 5.598 53.634 1.00 89.00 294 SER A C 1
ATOM 2084 O O . SER A 1 294 ? -12.801 5.403 52.468 1.00 89.00 294 SER A O 1
ATOM 2086 N N . THR A 1 295 ? -13.838 4.705 54.343 1.00 90.94 295 THR A N 1
ATOM 2087 C CA . THR A 1 295 ? -14.451 3.496 53.779 1.00 90.94 295 THR A CA 1
ATOM 2088 C C . THR A 1 295 ? -15.951 3.720 53.689 1.00 90.94 295 THR A C 1
ATOM 2090 O O . THR A 1 295 ? -16.598 3.945 54.709 1.00 90.94 295 THR A O 1
ATOM 2093 N N . ASN A 1 296 ? -16.502 3.657 52.481 1.00 90.81 296 ASN A N 1
ATOM 2094 C CA . ASN A 1 296 ? -17.908 3.946 52.216 1.00 90.81 296 ASN A CA 1
ATOM 2095 C C . ASN A 1 296 ? -18.575 2.687 51.680 1.00 90.81 296 ASN A C 1
ATOM 2097 O O . ASN A 1 296 ? -18.165 2.158 50.649 1.00 90.81 296 ASN A O 1
ATOM 2101 N N . ILE A 1 297 ? -19.583 2.187 52.386 1.00 91.06 297 ILE A N 1
ATOM 2102 C CA . ILE A 1 297 ? -20.306 0.982 51.980 1.00 91.06 297 ILE A CA 1
ATOM 2103 C C . ILE A 1 297 ? -21.126 1.300 50.729 1.00 91.06 297 ILE A C 1
ATOM 2105 O O . ILE A 1 297 ? -21.979 2.184 50.756 1.00 91.06 297 ILE A O 1
ATOM 2109 N N . VAL A 1 298 ? -20.877 0.566 49.645 1.00 91.44 298 VAL A N 1
ATOM 2110 C CA . VAL A 1 298 ? -21.670 0.657 48.412 1.00 91.44 298 VAL A CA 1
ATOM 2111 C C . VAL A 1 298 ? -22.919 -0.200 48.563 1.00 91.44 298 VAL A C 1
ATOM 2113 O O . VAL A 1 298 ? -24.028 0.311 48.434 1.00 91.44 298 VAL A O 1
ATOM 2116 N N . PHE A 1 299 ? -22.728 -1.478 48.900 1.00 91.56 299 PHE A N 1
ATOM 2117 C CA . PHE A 1 299 ? -23.789 -2.424 49.232 1.00 91.56 299 PHE A CA 1
ATOM 2118 C C . PHE A 1 299 ? -23.309 -3.385 50.320 1.00 91.56 299 PHE A C 1
ATOM 2120 O O . PHE A 1 299 ? -22.138 -3.763 50.332 1.00 91.56 299 PHE A O 1
ATOM 2127 N N . THR A 1 300 ? -24.212 -3.791 51.210 1.00 90.56 300 THR A N 1
ATOM 2128 C CA . THR A 1 300 ? -23.966 -4.834 52.214 1.00 90.56 300 THR A CA 1
ATOM 2129 C C . THR A 1 300 ? -24.443 -6.195 51.717 1.00 90.56 300 THR A C 1
ATOM 2131 O O . THR A 1 300 ? -25.332 -6.293 50.869 1.00 90.56 300 THR A O 1
ATOM 2134 N N . ASP A 1 301 ? -23.921 -7.269 52.309 1.00 90.06 301 ASP A N 1
ATOM 2135 C CA . ASP A 1 301 ? -24.370 -8.632 51.995 1.00 90.06 301 ASP A CA 1
ATOM 2136 C C . ASP A 1 301 ? -25.866 -8.849 52.278 1.00 90.06 301 ASP A C 1
ATOM 2138 O O . ASP A 1 301 ? -26.567 -9.510 51.512 1.00 90.06 301 ASP A O 1
ATOM 2142 N N . ALA A 1 302 ? -26.384 -8.217 53.339 1.00 90.50 302 ALA A N 1
ATOM 2143 C CA . ALA A 1 302 ? -27.787 -8.308 53.739 1.00 90.50 302 ALA A CA 1
ATOM 2144 C C . ALA A 1 302 ? -28.751 -7.739 52.685 1.00 90.50 302 ALA A C 1
ATOM 2146 O O . ALA A 1 302 ? -29.888 -8.194 52.580 1.00 90.50 302 ALA A O 1
ATOM 2147 N N . GLN A 1 303 ? -28.300 -6.775 51.873 1.00 92.50 303 GLN A N 1
ATOM 2148 C CA . GLN A 1 303 ? -29.089 -6.256 50.754 1.00 92.50 303 GLN A CA 1
ATOM 2149 C C . GLN A 1 303 ? -29.219 -7.274 49.613 1.00 92.50 303 GLN A C 1
ATOM 2151 O O . GLN A 1 303 ? -30.066 -7.087 48.744 1.00 92.50 303 GLN A O 1
ATOM 2156 N N . ASN A 1 304 ? -28.406 -8.339 49.610 1.00 92.25 304 ASN A N 1
ATOM 2157 C CA . ASN A 1 304 ? -28.398 -9.424 48.629 1.00 92.25 304 ASN A CA 1
ATOM 2158 C C . ASN A 1 304 ? -28.463 -8.916 47.178 1.00 92.25 304 ASN A C 1
ATOM 2160 O O . ASN A 1 304 ? -29.225 -9.428 46.356 1.00 92.25 304 ASN A O 1
ATOM 2164 N N . VAL A 1 305 ? -27.671 -7.881 46.874 1.00 94.56 305 VAL A N 1
ATOM 2165 C CA . VAL A 1 305 ? -27.554 -7.308 45.528 1.00 94.56 305 VAL A CA 1
ATOM 2166 C C . VAL A 1 305 ? -26.979 -8.363 44.589 1.00 94.56 305 VAL A C 1
ATOM 2168 O O . VAL A 1 305 ? -25.991 -9.021 44.924 1.00 94.56 305 VAL A O 1
ATOM 2171 N N . VAL A 1 306 ? -27.616 -8.551 43.434 1.00 95.19 306 VAL A N 1
ATOM 2172 C CA . VAL A 1 306 ? -27.209 -9.525 42.405 1.00 95.19 306 VAL A CA 1
ATOM 2173 C C . VAL A 1 306 ? -26.738 -8.856 41.116 1.00 95.19 306 VAL A C 1
ATOM 2175 O O . VAL A 1 306 ? -26.066 -9.488 40.312 1.00 95.19 306 VAL A O 1
ATOM 2178 N N . SER A 1 307 ? -27.046 -7.574 40.920 1.00 95.12 307 SER A N 1
ATOM 2179 C CA . SER A 1 307 ? -26.541 -6.765 39.809 1.00 95.12 307 SER A CA 1
ATOM 2180 C C . SER A 1 307 ? -26.497 -5.306 40.225 1.00 95.12 307 SER A C 1
ATOM 2182 O O . SER A 1 307 ? -27.448 -4.838 40.848 1.00 95.12 307 SER A O 1
ATOM 2184 N N . PHE A 1 308 ? -25.442 -4.580 39.866 1.00 95.31 308 PHE A N 1
ATOM 2185 C CA . PHE A 1 308 ? -25.398 -3.134 40.052 1.00 95.31 308 PHE A CA 1
ATOM 2186 C C . PHE A 1 308 ? -24.510 -2.428 39.035 1.00 95.31 308 PHE A C 1
ATOM 2188 O O . PHE A 1 308 ? -23.563 -2.997 38.487 1.00 95.31 308 PHE A O 1
ATOM 2195 N N . THR A 1 309 ? -24.810 -1.149 38.848 1.00 95.50 309 THR A N 1
ATOM 2196 C CA . THR A 1 309 ? -23.943 -0.179 38.195 1.00 95.50 309 THR A CA 1
ATOM 2197 C C . THR A 1 309 ? -23.518 0.853 39.229 1.00 95.50 309 THR A C 1
ATOM 2199 O O . THR A 1 309 ? -24.347 1.353 39.987 1.00 95.50 309 THR A O 1
ATOM 2202 N N . THR A 1 310 ? -22.228 1.170 39.275 1.00 93.75 310 THR A N 1
ATOM 2203 C CA . THR A 1 310 ? -21.692 2.248 40.108 1.00 93.75 310 THR A CA 1
ATOM 2204 C C . THR A 1 310 ? -20.827 3.175 39.276 1.00 93.75 310 THR A C 1
ATOM 2206 O O . THR A 1 310 ? -20.014 2.706 38.481 1.00 93.75 310 THR A O 1
ATOM 2209 N N . THR A 1 311 ? -21.004 4.477 39.464 1.00 92.56 311 THR A N 1
ATOM 2210 C CA . THR A 1 311 ? -20.152 5.524 38.909 1.00 92.56 311 THR A CA 1
ATOM 2211 C C . THR A 1 311 ? -19.511 6.269 40.065 1.00 92.56 311 THR A C 1
ATOM 2213 O O . THR A 1 311 ? -20.208 6.737 40.969 1.00 92.56 311 THR A O 1
ATOM 2216 N N . PHE A 1 312 ? -18.188 6.378 40.044 1.00 90.75 312 PHE A N 1
ATOM 2217 C CA . PHE A 1 312 ? -17.440 7.054 41.094 1.00 90.75 312 PHE A CA 1
ATOM 2218 C C . PHE A 1 312 ? -16.224 7.793 40.540 1.00 90.75 312 PHE A C 1
ATOM 2220 O O . PHE A 1 312 ? -15.661 7.389 39.522 1.00 90.75 312 PHE A O 1
ATOM 2227 N N . GLY A 1 313 ? -15.838 8.874 41.217 1.00 89.00 313 GLY A N 1
ATOM 2228 C CA . GLY A 1 313 ? -14.706 9.715 40.830 1.00 89.00 313 GLY A CA 1
ATOM 2229 C C . GLY A 1 313 ? -14.909 11.196 41.159 1.00 89.00 313 GLY A C 1
ATOM 2230 O O . GLY A 1 313 ? -15.838 11.553 41.894 1.00 89.00 313 GLY A O 1
ATOM 2231 N N . ASP A 1 314 ? -14.041 12.051 40.615 1.00 83.56 314 ASP A N 1
ATOM 2232 C CA . ASP A 1 314 ? -14.165 13.510 40.702 1.00 83.56 314 ASP A CA 1
ATOM 2233 C C . ASP A 1 314 ? -14.982 14.015 39.510 1.00 83.56 314 ASP A C 1
ATOM 2235 O O . ASP A 1 314 ? -14.579 13.883 38.355 1.00 83.56 314 ASP A O 1
ATOM 2239 N N . ILE A 1 315 ? -16.161 14.568 39.794 1.00 76.06 315 ILE A N 1
ATOM 2240 C CA . ILE A 1 315 ? -17.066 15.116 38.772 1.00 76.06 315 ILE A CA 1
ATOM 2241 C C . ILE A 1 315 ? -16.794 16.600 38.482 1.00 76.06 315 ILE A C 1
ATOM 2243 O O . ILE A 1 315 ? -17.434 17.179 37.606 1.00 76.06 315 ILE A O 1
ATOM 2247 N N . TYR A 1 316 ? -15.847 17.217 39.193 1.00 71.00 316 TYR A N 1
ATOM 2248 C CA . TYR A 1 316 ? -15.380 18.585 38.979 1.00 71.00 316 TYR A CA 1
ATOM 2249 C C . TYR A 1 316 ? -13.933 18.578 38.434 1.00 71.00 316 TYR A C 1
ATOM 2251 O O . TYR A 1 316 ? -13.212 17.605 38.580 1.00 71.00 316 TYR A O 1
ATOM 2259 N N . ASN A 1 317 ? -13.506 19.654 37.752 1.00 59.19 317 ASN A N 1
ATOM 2260 C CA . ASN A 1 317 ? -12.120 19.909 37.296 1.00 59.19 317 ASN A CA 1
ATOM 2261 C C . ASN A 1 317 ? -11.338 18.689 36.728 1.00 59.19 317 ASN A C 1
ATOM 2263 O O . ASN A 1 317 ? -10.525 18.100 37.431 1.00 59.19 317 ASN A O 1
ATOM 2267 N N . ASN A 1 318 ? -11.482 18.394 35.427 1.00 59.09 318 ASN A N 1
ATOM 2268 C CA . ASN A 1 318 ? -10.913 17.235 34.694 1.00 59.09 318 ASN A CA 1
ATOM 2269 C C . ASN A 1 318 ? -11.675 15.898 34.807 1.00 59.09 318 ASN A C 1
ATOM 2271 O O . ASN A 1 318 ? -11.169 14.908 34.287 1.00 59.09 318 ASN A O 1
ATOM 2275 N N . ALA A 1 319 ? -12.879 15.888 35.400 1.00 67.75 319 ALA A N 1
ATOM 2276 C CA . ALA A 1 319 ? -13.907 14.837 35.293 1.00 67.75 319 ALA A CA 1
ATOM 2277 C C . ALA A 1 319 ? -13.353 13.407 35.107 1.00 67.75 319 ALA A C 1
ATOM 2279 O O . ALA A 1 319 ? -13.497 12.787 34.045 1.00 67.75 319 ALA A O 1
ATOM 2280 N N . GLU A 1 320 ? -12.694 12.883 36.140 1.00 79.38 320 GLU A N 1
ATOM 2281 C CA . GLU A 1 320 ? -12.241 11.497 36.144 1.00 79.38 320 GLU A CA 1
ATOM 2282 C C . GLU A 1 320 ? -13.306 10.626 36.796 1.00 79.38 320 GLU A C 1
ATOM 2284 O O . GLU A 1 320 ? -13.538 10.707 38.001 1.00 79.38 320 GLU A O 1
ATOM 2289 N N . VAL A 1 321 ? -13.953 9.790 35.992 1.00 86.81 321 VAL A N 1
ATOM 2290 C CA . VAL A 1 321 ? -15.035 8.919 36.434 1.00 86.81 321 VAL A CA 1
ATOM 2291 C C . VAL A 1 321 ? -14.809 7.510 35.922 1.00 86.81 321 VAL A C 1
ATOM 2293 O O . VAL A 1 321 ? -14.468 7.289 34.759 1.00 86.81 321 VAL A O 1
ATOM 2296 N N . THR A 1 322 ? -15.061 6.544 36.796 1.00 89.38 322 THR A N 1
ATOM 2297 C CA . THR A 1 322 ? -15.120 5.133 36.435 1.00 89.38 322 THR A CA 1
ATOM 2298 C C . THR A 1 322 ? -16.526 4.626 36.677 1.00 89.38 322 THR A C 1
ATOM 2300 O O . THR A 1 322 ? -17.067 4.753 37.776 1.00 89.38 322 THR A O 1
ATOM 2303 N N . GLN A 1 323 ? -17.107 4.029 35.643 1.00 92.62 323 GLN A N 1
ATOM 2304 C CA . GLN A 1 323 ? -18.360 3.305 35.716 1.00 92.62 323 GLN A CA 1
ATOM 2305 C C . GLN A 1 323 ? -18.084 1.805 35.678 1.00 92.62 323 GLN A C 1
ATOM 2307 O O . GLN A 1 323 ? -17.437 1.312 34.760 1.00 92.62 323 GLN A O 1
ATOM 2312 N N . VAL A 1 324 ? -18.606 1.072 36.654 1.00 93.50 324 VAL A N 1
ATOM 2313 C CA . VAL A 1 324 ? -18.539 -0.390 36.738 1.00 93.50 324 VAL A CA 1
ATOM 2314 C C . VAL A 1 324 ? -19.954 -0.935 36.672 1.00 93.50 324 VAL A C 1
ATOM 2316 O O . VAL A 1 324 ? -20.816 -0.463 37.406 1.00 93.50 324 VAL A O 1
ATOM 2319 N N . SER A 1 325 ? -20.190 -1.941 35.834 1.00 95.31 325 SER A N 1
ATOM 2320 C CA . SER A 1 325 ? -21.464 -2.655 35.761 1.00 95.31 325 SER A CA 1
ATOM 2321 C C . SER A 1 325 ? -21.210 -4.149 35.876 1.00 95.31 325 SER A C 1
ATOM 2323 O O . SER A 1 325 ? -20.599 -4.741 34.986 1.00 95.31 325 SER A O 1
ATOM 2325 N N . ILE A 1 326 ? -21.645 -4.753 36.982 1.00 95.12 326 ILE A N 1
ATOM 2326 C CA . ILE A 1 326 ? -21.347 -6.148 37.321 1.00 95.12 326 ILE A CA 1
ATOM 2327 C C . ILE A 1 326 ? -22.561 -6.868 37.902 1.00 95.12 326 ILE A C 1
ATOM 2329 O O . ILE A 1 326 ? -23.446 -6.259 38.502 1.00 95.12 326 ILE A O 1
ATOM 2333 N N . SER A 1 327 ? -22.580 -8.187 37.736 1.00 95.56 327 SER A N 1
ATOM 2334 C CA . SER A 1 327 ? -23.626 -9.073 38.245 1.00 95.56 327 SER A CA 1
ATOM 2335 C C . SER A 1 327 ? -23.047 -10.380 38.776 1.00 95.56 327 SER A C 1
ATOM 2337 O O . SER A 1 327 ? -21.895 -10.721 38.492 1.00 95.56 327 SER A O 1
ATOM 2339 N N . ARG A 1 328 ? -23.856 -11.090 39.556 1.00 94.31 328 ARG A N 1
ATOM 2340 C CA . ARG A 1 328 ? -23.543 -12.376 40.177 1.00 94.31 328 ARG A CA 1
ATOM 2341 C C . ARG A 1 328 ? -24.802 -13.232 40.317 1.00 94.31 328 ARG A C 1
ATOM 2343 O O . ARG A 1 328 ? -25.917 -12.726 40.159 1.00 94.31 328 ARG A O 1
ATOM 2350 N N . ARG A 1 329 ? -24.667 -14.502 40.704 1.00 92.25 329 ARG A N 1
ATOM 2351 C CA . ARG A 1 329 ? -25.825 -15.301 41.133 1.00 92.25 329 ARG A CA 1
ATOM 2352 C C . ARG A 1 329 ? -26.096 -15.036 42.613 1.00 92.25 329 ARG A C 1
ATOM 2354 O O . ARG A 1 329 ? -25.184 -14.851 43.413 1.00 92.25 329 ARG A O 1
ATOM 2361 N N . SER A 1 330 ? -27.363 -15.055 43.028 1.00 89.50 330 SER A N 1
ATOM 2362 C CA . SER A 1 330 ? -27.652 -14.978 44.465 1.00 89.50 330 SER A CA 1
ATOM 2363 C C . SER A 1 330 ? -26.990 -16.145 45.207 1.00 89.50 330 SER A C 1
ATOM 2365 O O . SER A 1 330 ? -27.076 -17.294 44.771 1.00 89.50 330 SER A O 1
ATOM 2367 N N . GLY A 1 331 ? -26.322 -15.829 46.316 1.00 84.44 331 GLY A N 1
ATOM 2368 C CA . GLY A 1 331 ? -25.601 -16.794 47.147 1.00 84.44 331 GLY A CA 1
ATOM 2369 C C . GLY A 1 331 ? -24.164 -17.099 46.708 1.00 84.44 331 GLY A C 1
ATOM 2370 O O . GLY A 1 331 ? -23.461 -17.756 47.467 1.00 84.44 331 GLY A O 1
ATOM 2371 N N . ASP A 1 332 ? -23.701 -16.611 45.550 1.00 91.19 332 ASP A N 1
ATOM 2372 C CA . ASP A 1 332 ? -22.299 -16.738 45.128 1.00 91.19 332 ASP A CA 1
ATOM 2373 C C . ASP A 1 332 ? -21.525 -15.419 45.251 1.00 91.19 332 ASP A C 1
ATOM 2375 O O . ASP A 1 332 ? -22.118 -14.347 45.370 1.00 91.19 332 ASP A O 1
ATOM 2379 N N . TYR A 1 333 ? -20.192 -15.498 45.257 1.00 90.81 333 TYR A N 1
ATOM 2380 C CA . TYR A 1 333 ? -19.303 -14.338 45.389 1.00 90.81 333 TYR A CA 1
ATOM 2381 C C . TYR A 1 333 ? -18.564 -13.979 44.089 1.00 90.81 333 TYR A C 1
ATOM 2383 O O . TYR A 1 333 ? -17.675 -13.117 44.113 1.00 90.81 333 TYR A O 1
ATOM 2391 N N . PHE A 1 334 ? -18.925 -14.620 42.972 1.00 92.19 334 PHE A N 1
ATOM 2392 C CA . PHE A 1 334 ? -18.309 -14.438 41.659 1.00 92.19 334 PHE A CA 1
ATOM 2393 C C . PHE A 1 334 ? -19.014 -13.312 40.906 1.00 92.19 334 PHE A C 1
ATOM 2395 O O . PHE A 1 334 ? -20.128 -13.478 40.418 1.00 92.19 334 PHE A O 1
ATOM 2402 N N . TRP A 1 335 ? -18.348 -12.166 40.784 1.00 93.25 335 TRP A N 1
ATOM 2403 C CA . TRP A 1 335 ? -18.897 -11.017 40.072 1.00 93.25 335 TRP A CA 1
ATOM 2404 C C . TRP A 1 335 ? -18.231 -10.841 38.717 1.00 93.25 335 TRP A C 1
ATOM 2406 O O . TRP A 1 335 ? -17.003 -10.802 38.623 1.00 93.25 335 TRP A O 1
ATOM 2416 N N . VAL A 1 336 ? -19.043 -10.682 37.675 1.00 92.12 336 VAL A N 1
ATOM 2417 C CA . VAL A 1 336 ? -18.569 -10.470 36.305 1.00 92.12 336 VAL A CA 1
ATOM 2418 C C . VAL A 1 336 ? -19.291 -9.309 35.638 1.00 92.12 336 VAL A C 1
ATOM 2420 O O . VAL A 1 336 ? -20.459 -9.036 35.921 1.00 92.12 336 VAL A O 1
ATOM 2423 N N . GLY A 1 337 ? -18.597 -8.624 34.735 1.00 91.81 337 GLY A N 1
ATOM 2424 C CA . GLY A 1 337 ? -19.180 -7.548 33.944 1.00 91.81 337 GLY A CA 1
ATOM 2425 C C . GLY A 1 337 ? -18.128 -6.716 33.229 1.00 91.81 337 GLY A C 1
ATOM 2426 O O . GLY A 1 337 ? -17.116 -7.247 32.768 1.00 91.81 337 GLY A O 1
ATOM 2427 N N . THR A 1 338 ? -18.362 -5.414 33.130 1.00 89.62 338 THR A N 1
ATOM 2428 C CA . THR A 1 338 ? -17.474 -4.478 32.437 1.00 89.62 338 THR A CA 1
ATOM 2429 C C . THR A 1 338 ? -17.243 -3.226 33.265 1.00 89.62 338 THR A C 1
ATOM 2431 O O . THR A 1 338 ? -17.995 -2.909 34.191 1.00 89.62 338 THR A O 1
ATOM 2434 N N . LEU A 1 339 ? -16.182 -2.502 32.925 1.00 88.88 339 LEU A N 1
ATOM 2435 C CA . LEU A 1 339 ? -16.054 -1.113 33.315 1.00 88.88 339 LEU A CA 1
ATOM 2436 C C . LEU A 1 339 ? -15.615 -0.236 32.154 1.00 88.88 339 LEU A C 1
ATOM 2438 O O . LEU A 1 339 ? -14.949 -0.710 31.229 1.00 88.88 339 LEU A O 1
ATOM 2442 N N . THR A 1 340 ? -15.964 1.037 32.283 1.00 87.88 340 THR A N 1
ATOM 2443 C CA . THR A 1 340 ? -15.510 2.141 31.446 1.00 87.88 340 THR A CA 1
ATOM 2444 C C . THR A 1 340 ? -14.934 3.208 32.366 1.00 87.88 340 THR A C 1
ATOM 2446 O O . THR A 1 340 ? -15.604 3.625 33.309 1.00 87.88 340 THR A O 1
ATOM 2449 N N . SER A 1 341 ? -13.709 3.653 32.121 1.00 84.75 341 SER A N 1
ATOM 2450 C CA . SER A 1 341 ? -13.105 4.771 32.844 1.00 84.75 341 SER A CA 1
ATOM 2451 C C . SER A 1 341 ? -12.695 5.864 31.874 1.00 84.75 341 SER A C 1
ATOM 2453 O O . SER A 1 341 ? -12.206 5.563 30.786 1.00 84.75 341 SER A O 1
ATOM 2455 N N . SER A 1 342 ? -12.869 7.126 32.267 1.00 79.06 342 SER A N 1
ATOM 2456 C CA . SER A 1 342 ? -12.342 8.268 31.513 1.00 79.06 342 SER A CA 1
ATOM 2457 C C . SER A 1 342 ? -10.815 8.411 31.623 1.00 79.06 342 SER A C 1
ATOM 2459 O O . SER A 1 342 ? -10.259 9.355 31.062 1.00 79.06 342 SER A O 1
ATOM 2461 N N . ARG A 1 343 ? -10.127 7.484 32.313 1.00 72.12 343 ARG A N 1
ATOM 2462 C CA . ARG A 1 343 ? -8.664 7.423 32.405 1.00 72.12 343 ARG A CA 1
ATOM 2463 C C . ARG A 1 343 ? -8.142 5.995 32.638 1.00 72.12 343 ARG A C 1
ATOM 2465 O O . ARG A 1 343 ? -8.800 5.184 33.280 1.00 72.12 343 ARG A O 1
ATOM 2472 N N . ASP A 1 344 ? -6.927 5.707 32.168 1.00 54.19 344 ASP A N 1
ATOM 2473 C CA . ASP A 1 344 ? -6.166 4.511 32.565 1.00 54.19 344 ASP A CA 1
ATOM 2474 C C . ASP A 1 344 ? -5.510 4.686 33.952 1.00 54.19 344 ASP A C 1
ATOM 2476 O O . ASP A 1 344 ? -4.922 5.740 34.232 1.00 54.19 344 ASP A O 1
ATOM 2480 N N . GLN A 1 345 ? -5.637 3.671 34.815 1.00 54.72 345 GLN A N 1
ATOM 2481 C CA . GLN A 1 345 ? -5.247 3.685 36.234 1.00 54.72 345 GLN A CA 1
ATOM 2482 C C . GLN A 1 345 ? -4.624 2.375 36.716 1.00 54.72 345 GLN A C 1
ATOM 2484 O O . GLN A 1 345 ? -5.319 1.331 36.655 1.00 54.72 345 GLN A O 1
#

Secondary structure (DSSP, 8-state):
-BS-EE-S-TT-EE-S-BS-EE-TT-TT-EE-S-BS-EE-TT-TT-EE-SSBS-EE-TT-TT-EE-SSBS-EE-TT-TT-EE-S-BS-EE-TT-TT-EE-S-BS-EE-STT-EE-S-BS-EE-TT-TT-EE-S-BS-EE-TT-TT-EE-SEES-EE-TT-TT-EEEEESEEE-STT-EEEE-S-SS-EE--STT-EEEE-TT-----S----S--TTS-S---PPEEEEEEE---STT-EEEEETTEEEEE-SSSS-EEEEE-SS-SSEEEEEEEEETTS-EEEEEEEPPSS-EEEEEE-GGGTEEEEEEEEEE-SSS-EEEEEEEE--TT---EEEEEEESS--

Sequence (345 aa):
GVTNRIEGSDGAVIAGGYGNSIATGSYNAVIAGGRAQRIGTNAFTAAIVGGWGNEVREEASGSFIGAGGFNLIDESAFNAAIVSGRDNTLAAGATKSFIGAGTINRIEAQQAVIGGGSDNIIAAGANSSVIGGGEGHRIYNGAPYSVIPGGRANHIADNATNAFAAGYRAQANHPGTFVWADGQDTDFASTTPNEFSVRASGGIRLQGLVQIGSETNAGTGTRPILVRRVESTDNSPGKVVARAEDMQLQRDGSTGGFVIITQSNRANRSLSAFGINSSGAPVGTNFTLATAPSTNIVFTDAQNVVSFTTTFGDIYNNAEVTQVSISRRSGDYFWVGTLTSSRDQ